Protein AF-A0A963NP23-F1 (afdb_monomer_lite)

Sequence (338 aa):
MVRHGPGAIMLHAGTGIVSQGKRAGPLRLGSLLGAQRLYPSSAVGDMFTGASLAYGLPNVGTSLDAWFEMDYIVLWSFNPSTTRIPDAHYLWEARWRGARIVVVSPDYNPSAIHADLWIPIAPGTDSSLAMSLVNVVLAEGLVDEDFVREQTDLPFLVREDDGRLLRLADLREGGRDDVFYAWDEAKGKAQPMPGTRGHFRKTLRLGALRPALSGRWEVQGADGRPIAVTTVFDRIRAEAAKFSPEATHAHTGVHPDVVRRLAREFAAARDPGITVGFSLHKYAWGILACWAQALWCALTGHEVVDTEHQWSLGGIGPLSSPKPARFGSGFYGEWMAG

Secondary structure (DSSP, 8-state):
-TTT-STT-EE-----TT-HHHHHHHHHHHHHHT-EE--HHHHHT---HHHHHHHS-S-----TTHHHH-SEEEE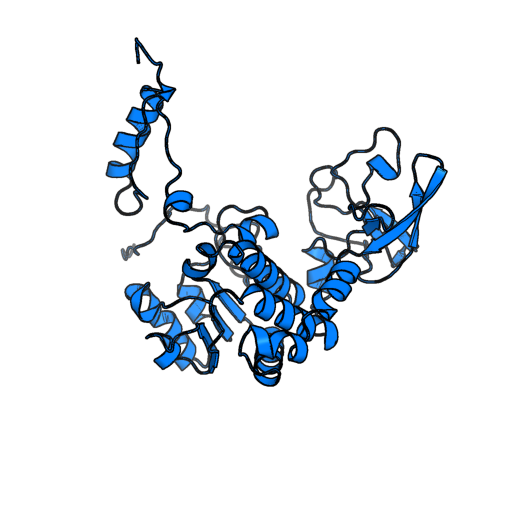ES--HHHH-TTTTHHHHHHHHHT-EEEEE-SS--TTGGG-SEEE-PPTT-HHHHHHHHHHHHHHTT---HHHHHHHSSTTBEEETTT-PBPBHHHHSTT--TT-BEEEETTTTEEEEPTTSTT-S------TT--B-SS-EEEEE-TTS-EEEEEEHHHHHHHHHGGG-HHHHHHHH---HHHHHHHHHHHHH-SSEEEEE-TTGGGSTTHHHHHHHHHHHHHHTT-----SSSS--SS--SS---SSPP-----SS------

Foldseek 3Di:
DVPPAQAVAEFEQAPCQVDPVSSCVRVVVSVVSVHHYDDRCVVVLVWLQQVCVFPVDRDAAADLLVLLVFQEEEEEQDDCVPVVVVSCVSPLNSVVVNRAYEYEDLDCHPRVVRHPYYFNWDPPLLLLLLLQLVQLCVVVVLFPVVLCLQPHQLQWKAFPVPRHTDFLVFAAPVGDRFWTWFQFPVVRGIDTQACTPPHPHNHSDQVNGDGDNFDWDWDQTNVRDTTIITGSNVVSNVVSNCRHLVNCCVPTVGHNVNSNVVSVVQLPTQWYAYDYDSVLSPHPCSSSSSNSNVVSCSRSVQADPPVPDDYDGGDDPPPPDPDDDDDDPDDDDDDDDD

Structure (mmCIF, N/CA/C/O backbone):
data_AF-A0A963NP23-F1
#
_entry.id   AF-A0A963NP23-F1
#
loop_
_atom_site.group_PDB
_atom_site.id
_atom_site.type_symbol
_atom_site.label_atom_id
_atom_site.label_alt_id
_atom_site.label_comp_id
_atom_site.label_asym_id
_atom_site.label_entity_id
_atom_site.label_seq_id
_atom_site.pdbx_PDB_ins_code
_atom_site.Cartn_x
_atom_site.Cartn_y
_atom_site.Cartn_z
_atom_site.occupancy
_atom_site.B_iso_or_equiv
_atom_site.auth_seq_id
_atom_site.auth_comp_id
_atom_site.auth_asym_id
_atom_site.auth_atom_id
_atom_site.pdbx_PDB_model_num
ATOM 1 N N . MET A 1 1 ? 35.988 27.429 6.285 1.00 71.56 1 MET A N 1
ATOM 2 C CA . MET A 1 1 ? 35.658 27.280 7.721 1.00 71.56 1 MET A CA 1
ATOM 3 C C . MET A 1 1 ? 35.808 28.570 8.517 1.00 71.56 1 MET A C 1
ATOM 5 O O . MET A 1 1 ? 34.805 29.008 9.049 1.00 71.56 1 MET A O 1
ATOM 9 N N . VAL A 1 2 ? 36.981 29.213 8.587 1.00 83.00 2 VAL A N 1
ATOM 10 C CA . VAL A 1 2 ? 37.201 30.353 9.515 1.00 83.00 2 VAL A CA 1
ATOM 11 C C . VAL A 1 2 ? 36.279 31.559 9.261 1.00 83.00 2 VAL A C 1
ATOM 13 O O . VAL A 1 2 ? 35.778 32.146 10.208 1.00 83.00 2 VAL A O 1
ATOM 16 N N . ARG A 1 3 ? 35.992 31.902 7.997 1.00 92.25 3 ARG A N 1
ATOM 17 C CA . ARG A 1 3 ? 35.151 33.068 7.653 1.00 92.25 3 ARG A CA 1
ATOM 18 C C . ARG A 1 3 ? 33.639 32.787 7.604 1.00 92.25 3 ARG A C 1
ATOM 20 O O . ARG A 1 3 ? 32.854 33.698 7.822 1.00 92.25 3 ARG A O 1
ATOM 27 N N . HIS A 1 4 ? 33.232 31.553 7.290 1.00 92.75 4 HIS A N 1
ATOM 28 C CA . HIS A 1 4 ? 31.837 31.207 6.941 1.00 92.75 4 HIS A CA 1
ATOM 29 C C . HIS A 1 4 ? 31.295 29.950 7.650 1.00 92.75 4 HIS A C 1
ATOM 31 O O . HIS A 1 4 ? 30.204 29.482 7.341 1.00 92.75 4 HIS A O 1
ATOM 37 N N . GLY A 1 5 ? 32.055 29.370 8.580 1.00 93.50 5 GLY A N 1
ATOM 38 C CA . GLY A 1 5 ? 31.700 28.126 9.263 1.00 93.50 5 GLY A CA 1
ATOM 39 C C . GLY A 1 5 ? 31.839 26.863 8.393 1.00 93.50 5 GLY A C 1
ATOM 40 O O . GLY A 1 5 ? 32.244 26.935 7.227 1.00 93.50 5 GLY A O 1
ATOM 41 N N . PRO A 1 6 ? 31.571 25.679 8.974 1.00 91.62 6 PRO A N 1
ATOM 42 C CA . PRO A 1 6 ? 31.608 24.395 8.270 1.00 91.62 6 PRO A CA 1
ATOM 43 C C . PRO A 1 6 ? 30.350 24.128 7.423 1.00 91.62 6 PRO A C 1
ATOM 45 O O . PRO A 1 6 ? 30.426 23.426 6.419 1.00 91.62 6 PRO A O 1
ATOM 48 N N . GLY A 1 7 ? 29.216 24.763 7.749 1.00 89.38 7 GLY A N 1
ATOM 49 C CA . GLY A 1 7 ? 27.963 24.639 6.991 1.00 89.38 7 GLY A CA 1
ATOM 50 C C . GLY A 1 7 ? 28.020 25.187 5.558 1.00 89.38 7 GLY A C 1
ATOM 51 O O . GLY A 1 7 ? 27.188 24.818 4.740 1.00 89.38 7 GLY A O 1
ATOM 52 N N . ALA A 1 8 ? 29.023 26.011 5.235 1.00 92.19 8 ALA A N 1
ATOM 53 C CA . ALA A 1 8 ? 29.282 26.500 3.879 1.00 92.19 8 ALA A CA 1
ATOM 54 C C . ALA A 1 8 ? 30.017 25.480 2.983 1.00 92.19 8 ALA A C 1
ATOM 56 O O . ALA A 1 8 ? 30.297 25.769 1.822 1.00 92.19 8 ALA A O 1
ATOM 57 N N . ILE A 1 9 ? 30.378 24.308 3.520 1.00 93.00 9 ILE A N 1
ATOM 58 C CA . ILE A 1 9 ? 31.051 23.236 2.784 1.00 93.00 9 ILE A CA 1
ATOM 59 C C . ILE A 1 9 ? 30.031 22.138 2.507 1.00 93.00 9 ILE A C 1
ATOM 61 O O . ILE A 1 9 ? 29.394 21.635 3.430 1.00 93.00 9 ILE A O 1
ATOM 65 N N . MET A 1 10 ? 29.925 21.728 1.246 1.00 91.19 10 MET A N 1
ATOM 66 C CA . MET A 1 10 ? 29.132 20.576 0.826 1.00 91.19 10 MET A CA 1
ATOM 67 C C . MET A 1 10 ? 30.056 19.508 0.245 1.00 91.19 10 MET A C 1
ATOM 69 O O . MET A 1 10 ? 30.910 19.807 -0.588 1.00 91.19 10 MET A O 1
ATOM 73 N N . LEU A 1 11 ? 29.864 18.258 0.664 1.00 89.00 11 LEU A N 1
ATOM 74 C CA . LEU A 1 11 ? 30.537 17.099 0.083 1.00 89.00 11 LEU A CA 1
ATOM 75 C C . LEU A 1 11 ? 29.515 16.127 -0.502 1.00 89.00 11 LEU A C 1
ATOM 77 O O . LEU A 1 11 ? 28.577 15.696 0.174 1.00 89.00 11 LEU A O 1
ATOM 81 N N . HIS A 1 12 ? 29.731 15.764 -1.764 1.00 86.44 12 HIS A N 1
ATOM 82 C CA . HIS A 1 12 ? 28.918 14.806 -2.501 1.00 86.44 12 HIS A CA 1
ATOM 83 C C . HIS A 1 12 ? 29.795 13.648 -2.986 1.00 86.44 12 HIS A C 1
ATOM 85 O O . HIS A 1 12 ? 30.793 13.863 -3.666 1.00 86.44 12 HIS A O 1
ATOM 91 N N . ALA A 1 13 ? 29.424 12.420 -2.618 1.00 83.75 13 ALA A N 1
ATOM 92 C CA . ALA A 1 13 ? 30.172 11.201 -2.941 1.00 83.75 13 ALA A CA 1
ATOM 93 C C . ALA A 1 13 ? 29.413 10.277 -3.917 1.00 83.75 13 ALA A C 1
ATOM 95 O O . ALA A 1 13 ? 29.749 9.098 -4.036 1.00 83.75 13 ALA A O 1
ATOM 96 N N . GLY A 1 14 ? 28.361 10.787 -4.572 1.00 80.69 14 GLY A N 1
ATOM 97 C CA . GLY A 1 14 ? 27.418 9.973 -5.338 1.00 80.69 14 GLY A CA 1
ATOM 98 C C . GLY A 1 14 ? 26.682 8.947 -4.468 1.00 80.69 14 GLY A C 1
ATOM 99 O O . GLY A 1 14 ? 26.656 9.043 -3.237 1.00 80.69 14 GLY A O 1
ATOM 100 N N . THR A 1 15 ? 26.087 7.938 -5.106 1.00 73.19 15 THR A N 1
ATOM 101 C CA . THR A 1 15 ? 25.449 6.807 -4.406 1.00 73.19 15 THR A CA 1
ATOM 102 C C . THR A 1 15 ? 26.486 5.910 -3.723 1.00 73.19 15 THR A C 1
ATOM 104 O O . THR A 1 15 ? 26.223 5.352 -2.658 1.00 73.19 15 THR A O 1
ATOM 107 N N . GLY A 1 16 ? 27.688 5.806 -4.306 1.00 65.62 16 GLY A N 1
ATOM 108 C CA . GLY A 1 16 ? 28.825 5.069 -3.751 1.00 65.62 16 GLY A CA 1
ATOM 109 C C . GLY A 1 16 ? 28.607 3.557 -3.624 1.00 65.62 16 GLY A C 1
ATOM 110 O O . GLY A 1 16 ? 29.352 2.901 -2.903 1.00 65.62 16 GLY A O 1
ATOM 111 N N . ILE A 1 17 ? 27.599 3.012 -4.317 1.00 65.56 17 ILE A N 1
ATOM 112 C CA . ILE A 1 17 ? 27.208 1.592 -4.256 1.00 65.56 17 ILE A CA 1
ATOM 113 C C . ILE A 1 17 ? 28.295 0.684 -4.853 1.00 65.56 17 ILE A C 1
ATOM 115 O O . ILE A 1 17 ? 28.535 -0.398 -4.339 1.00 65.56 17 ILE A O 1
ATOM 119 N N . VAL A 1 18 ? 29.017 1.157 -5.874 1.00 70.31 18 VAL A N 1
ATOM 120 C CA . VAL A 1 18 ? 30.037 0.369 -6.594 1.00 70.31 18 VAL A CA 1
ATOM 121 C C . VAL A 1 18 ? 31.331 0.183 -5.784 1.00 70.31 18 VAL A C 1
ATOM 123 O O . VAL A 1 18 ? 32.094 -0.744 -6.022 1.00 70.31 18 VAL A O 1
ATOM 126 N N . SER A 1 19 ? 31.626 1.070 -4.826 1.00 81.50 19 SER A N 1
ATOM 127 C CA . SER A 1 19 ? 32.820 0.944 -3.982 1.00 81.50 19 SER A CA 1
ATOM 128 C C . SER A 1 19 ? 32.640 1.678 -2.660 1.00 81.50 19 SER A C 1
ATOM 130 O O . SER A 1 19 ? 32.732 2.908 -2.585 1.00 81.50 19 SER A O 1
ATOM 132 N N . GLN A 1 20 ? 32.462 0.902 -1.591 1.00 78.75 20 GLN A N 1
ATOM 133 C CA . GLN A 1 20 ? 32.312 1.446 -0.241 1.00 78.75 20 GLN A CA 1
ATOM 134 C C . GLN A 1 20 ? 33.553 2.228 0.203 1.00 78.75 20 GLN A C 1
ATOM 136 O O . GLN A 1 20 ? 33.421 3.261 0.851 1.00 78.75 20 GLN A O 1
ATOM 141 N N . GLY A 1 21 ? 34.755 1.813 -0.217 1.00 82.50 21 GLY A N 1
ATOM 142 C CA . GLY A 1 21 ? 35.997 2.544 0.061 1.00 82.50 21 GLY A CA 1
ATOM 143 C C . GLY A 1 21 ? 36.021 3.940 -0.572 1.00 82.50 21 GLY A C 1
ATOM 144 O O . GLY A 1 21 ? 36.293 4.928 0.115 1.00 82.50 21 GLY A O 1
ATOM 145 N N . LYS A 1 22 ? 35.652 4.048 -1.859 1.00 81.31 22 LYS A N 1
ATOM 146 C CA . LYS A 1 22 ? 35.562 5.345 -2.558 1.00 81.31 22 LYS A CA 1
ATOM 147 C C . LYS A 1 22 ? 34.489 6.252 -1.960 1.00 81.31 22 LYS A C 1
ATOM 149 O O . LYS A 1 22 ? 34.668 7.465 -1.941 1.00 81.31 22 LYS A O 1
ATOM 154 N N . ARG A 1 23 ? 33.401 5.679 -1.439 1.00 83.69 23 ARG A N 1
ATOM 155 C CA . ARG A 1 23 ? 32.342 6.420 -0.741 1.00 83.69 23 ARG A CA 1
ATOM 156 C C . ARG A 1 23 ? 32.782 6.891 0.649 1.00 83.69 23 ARG A C 1
ATOM 158 O O . ARG A 1 23 ? 32.516 8.029 1.034 1.00 83.69 23 ARG A O 1
ATOM 165 N N . ALA A 1 24 ? 33.445 6.022 1.408 1.00 86.75 24 ALA A N 1
ATOM 166 C CA . ALA A 1 24 ? 33.783 6.262 2.806 1.00 86.75 24 ALA A CA 1
ATOM 167 C C . ALA A 1 24 ? 34.772 7.418 2.981 1.00 86.75 24 ALA A C 1
ATOM 169 O O . ALA A 1 24 ? 34.599 8.213 3.901 1.00 86.75 24 ALA A O 1
ATOM 170 N N . GLY A 1 25 ? 35.766 7.552 2.096 1.00 89.38 25 GLY A N 1
ATOM 171 C CA . GLY A 1 25 ? 36.779 8.612 2.180 1.00 89.38 25 GLY A CA 1
ATOM 172 C C . GLY A 1 25 ? 36.176 10.026 2.213 1.00 89.38 25 GLY A C 1
ATOM 173 O O . GLY A 1 25 ? 36.308 10.713 3.230 1.00 89.38 25 GLY A O 1
ATOM 174 N N . PRO A 1 26 ? 35.457 10.460 1.159 1.00 88.62 26 PRO A N 1
ATOM 175 C CA . PRO A 1 26 ? 34.828 11.779 1.112 1.00 88.62 26 PRO A CA 1
ATOM 176 C C . PRO A 1 26 ? 33.782 11.996 2.214 1.00 88.62 26 PRO A C 1
ATOM 178 O O . PRO A 1 26 ? 33.722 13.077 2.798 1.00 88.62 26 PRO A O 1
ATOM 181 N N . LEU A 1 27 ? 32.979 10.978 2.557 1.00 88.94 27 LEU A N 1
ATOM 182 C CA . LEU A 1 27 ? 31.982 11.103 3.630 1.00 88.94 27 LEU A CA 1
ATOM 183 C C . LEU A 1 27 ? 32.627 11.234 5.017 1.00 88.94 27 LEU A C 1
ATOM 185 O O . LEU A 1 27 ? 32.127 11.993 5.856 1.00 88.94 27 LEU A O 1
ATOM 189 N N . ARG A 1 28 ? 33.734 10.524 5.266 1.00 91.12 28 ARG A N 1
ATOM 190 C CA . ARG A 1 28 ? 34.515 10.640 6.502 1.00 91.12 28 ARG A CA 1
ATOM 191 C C . ARG A 1 28 ? 35.168 12.011 6.591 1.00 91.12 28 ARG A C 1
ATOM 193 O O . ARG A 1 28 ? 35.045 12.649 7.631 1.00 91.12 28 ARG A O 1
ATOM 200 N N . LEU A 1 29 ? 35.776 12.491 5.506 1.00 91.62 29 LEU A N 1
ATOM 201 C CA . LEU A 1 29 ? 36.309 13.852 5.437 1.00 91.62 29 LEU A CA 1
ATOM 202 C C . LEU A 1 29 ? 35.221 14.885 5.754 1.00 91.62 29 LEU A C 1
ATOM 204 O O . LEU A 1 29 ? 35.436 15.764 6.581 1.00 91.62 29 LEU A O 1
ATOM 208 N N . GLY A 1 30 ? 34.028 14.738 5.175 1.00 91.69 30 GLY A N 1
ATOM 209 C CA . GLY A 1 30 ? 32.920 15.647 5.462 1.00 91.69 30 GLY A CA 1
ATOM 210 C C . GLY A 1 30 ? 32.465 15.622 6.912 1.00 91.69 30 GLY A C 1
ATOM 211 O O . GLY A 1 30 ? 32.181 16.676 7.471 1.00 91.69 30 GLY A O 1
ATOM 212 N N . SER A 1 31 ? 32.487 14.452 7.548 1.00 92.25 31 SER A N 1
ATOM 213 C CA . SER A 1 31 ? 32.181 14.330 8.977 1.00 92.25 31 SER A CA 1
ATOM 214 C C . SER A 1 31 ? 33.233 15.034 9.844 1.00 92.25 31 SER A C 1
ATOM 216 O O . SER A 1 31 ? 32.872 15.717 10.795 1.00 92.25 31 SER A O 1
ATOM 218 N N . LEU A 1 32 ? 34.520 14.930 9.486 1.00 94.50 32 LEU A N 1
ATOM 219 C CA . LEU A 1 32 ? 35.619 15.604 10.193 1.00 94.50 32 LEU A CA 1
ATOM 220 C C . LEU A 1 32 ? 35.590 17.130 10.023 1.00 94.50 32 LEU A C 1
ATOM 222 O O . LEU A 1 32 ? 35.962 17.856 10.938 1.00 94.50 32 LEU A O 1
ATOM 226 N N . LEU A 1 33 ? 35.141 17.618 8.866 1.00 92.81 33 LEU A N 1
ATOM 227 C CA . LEU A 1 33 ? 35.033 19.051 8.575 1.00 92.81 33 LEU A CA 1
ATOM 228 C C . LEU A 1 33 ? 33.725 19.681 9.079 1.00 92.81 33 LEU A C 1
ATOM 230 O O . LEU A 1 33 ? 33.590 20.900 9.013 1.00 92.81 33 LEU A O 1
ATOM 234 N N . GLY A 1 34 ? 32.751 18.882 9.531 1.00 93.62 34 GLY A N 1
ATOM 235 C CA . GLY A 1 34 ? 31.390 19.351 9.823 1.00 93.62 34 GLY A CA 1
ATOM 236 C C . GLY A 1 34 ? 30.615 19.802 8.575 1.00 93.62 34 GLY A C 1
ATOM 237 O O . GLY A 1 34 ? 29.712 20.632 8.672 1.00 93.62 34 GLY A O 1
ATOM 238 N N . ALA A 1 35 ? 30.998 19.299 7.400 1.00 93.62 35 ALA A N 1
ATOM 239 C CA . ALA A 1 35 ? 30.406 19.669 6.121 1.00 93.62 35 ALA A CA 1
ATOM 240 C C . ALA A 1 35 ? 28.984 19.110 5.962 1.00 93.62 35 ALA A C 1
ATOM 242 O O . ALA A 1 35 ? 28.645 18.035 6.469 1.00 93.62 35 ALA A O 1
ATOM 243 N N . GLN A 1 36 ? 28.174 19.808 5.171 1.00 92.19 36 GLN A N 1
ATOM 244 C CA . GLN A 1 36 ? 26.880 19.319 4.712 1.00 92.19 36 GLN A CA 1
ATOM 245 C C . GLN A 1 36 ? 27.075 18.121 3.774 1.00 92.19 36 GLN A C 1
ATOM 247 O O . GLN A 1 36 ? 27.937 18.127 2.889 1.00 92.19 36 GLN A O 1
ATOM 252 N N . ARG A 1 37 ? 26.260 17.080 3.963 1.00 88.00 37 ARG A N 1
ATOM 253 C CA . ARG A 1 37 ? 26.290 15.853 3.158 1.00 88.00 37 ARG A CA 1
ATOM 254 C C . ARG A 1 37 ? 24.912 15.615 2.566 1.00 88.00 37 ARG A C 1
ATOM 256 O O . ARG A 1 37 ? 23.944 15.456 3.304 1.00 88.00 37 ARG A O 1
ATOM 263 N N . LEU A 1 38 ? 24.838 15.573 1.241 1.00 83.44 38 LEU A N 1
ATOM 264 C CA . LEU A 1 38 ? 23.596 15.274 0.537 1.00 83.44 38 LEU A CA 1
ATOM 265 C C . LEU A 1 38 ? 23.265 13.788 0.666 1.00 83.44 38 LEU A C 1
ATOM 267 O O . LEU A 1 38 ? 24.135 12.941 0.451 1.00 83.44 38 LEU A O 1
ATOM 271 N N . TYR A 1 39 ? 22.006 13.474 0.956 1.00 82.94 39 TYR A N 1
ATOM 272 C CA . TYR A 1 39 ? 21.521 12.108 0.834 1.00 82.94 39 TYR A CA 1
ATOM 273 C C . TYR A 1 39 ? 21.333 11.776 -0.658 1.00 82.94 39 TYR A C 1
ATOM 275 O O . TYR A 1 39 ? 20.551 12.440 -1.335 1.00 82.94 39 TYR A O 1
ATOM 283 N N . PRO A 1 40 ? 22.078 10.810 -1.224 1.00 82.81 40 PRO A N 1
ATOM 284 C CA . PRO A 1 40 ? 22.145 10.656 -2.674 1.00 82.81 40 PRO A CA 1
ATOM 285 C C . PRO A 1 40 ? 20.850 10.109 -3.283 1.00 82.81 40 PRO A C 1
ATOM 287 O O . PRO A 1 40 ? 20.501 10.528 -4.382 1.00 82.81 40 PRO A O 1
ATOM 290 N N . SER A 1 41 ? 20.109 9.234 -2.590 1.00 80.00 41 SER A N 1
ATOM 291 C CA . SER A 1 41 ? 18.904 8.623 -3.171 1.00 80.00 41 SER A CA 1
ATOM 292 C C . SER A 1 41 ? 17.755 9.623 -3.343 1.00 80.00 41 SER A C 1
ATOM 294 O O . SER A 1 41 ? 17.002 9.512 -4.305 1.00 80.00 41 SER A O 1
ATOM 296 N N . SER A 1 42 ? 17.649 10.656 -2.490 1.00 80.81 42 SER A N 1
ATOM 297 C CA . SER A 1 42 ? 16.683 11.749 -2.713 1.00 80.81 42 SER A CA 1
ATOM 298 C C . SER A 1 42 ? 17.070 12.608 -3.905 1.00 80.81 42 SER A C 1
ATOM 300 O O . SER A 1 42 ? 16.190 13.100 -4.597 1.00 80.81 42 SER A O 1
ATOM 302 N N . ALA A 1 43 ? 18.369 12.782 -4.159 1.00 83.00 43 ALA A N 1
ATOM 303 C CA . ALA A 1 43 ? 18.844 13.597 -5.271 1.00 83.00 43 ALA A CA 1
ATOM 304 C C . ALA A 1 43 ? 18.556 12.957 -6.639 1.00 83.00 43 ALA A C 1
ATOM 306 O O . ALA A 1 43 ? 18.302 13.677 -7.598 1.00 83.00 43 ALA A O 1
ATOM 307 N N . VAL A 1 44 ? 18.583 11.621 -6.728 1.00 84.75 44 VAL A N 1
ATOM 308 C CA . VAL A 1 44 ? 18.296 10.882 -7.975 1.00 84.75 44 VAL A CA 1
ATOM 309 C C . VAL A 1 44 ? 16.834 10.432 -8.102 1.00 84.75 44 VAL A C 1
ATOM 311 O O . VAL A 1 44 ? 16.419 9.987 -9.169 1.00 84.75 44 VAL A O 1
ATOM 314 N N . GLY A 1 45 ? 16.040 10.560 -7.034 1.00 82.00 45 GLY A N 1
ATOM 315 C CA . GLY A 1 45 ? 14.648 10.105 -7.010 1.00 82.00 45 GLY A CA 1
ATOM 316 C C . GLY A 1 45 ? 14.510 8.584 -6.912 1.00 82.00 45 GLY A C 1
ATOM 317 O O . GLY A 1 45 ? 13.598 8.017 -7.510 1.00 82.00 45 GLY A O 1
ATOM 318 N N . ASP A 1 46 ? 15.417 7.934 -6.181 1.00 81.88 46 ASP A N 1
ATOM 319 C CA . ASP A 1 46 ? 15.396 6.493 -5.888 1.00 81.88 46 ASP A CA 1
ATOM 320 C C . ASP A 1 46 ? 15.002 6.277 -4.418 1.00 81.88 46 ASP A C 1
ATOM 322 O O . ASP A 1 46 ? 15.703 5.641 -3.631 1.00 81.88 46 ASP A O 1
ATOM 326 N N . MET A 1 47 ? 13.900 6.918 -4.025 1.00 76.56 47 MET A N 1
ATOM 327 C CA . MET A 1 47 ? 13.344 6.862 -2.677 1.00 76.56 47 MET A CA 1
ATOM 328 C C . MET A 1 47 ? 12.049 6.065 -2.674 1.00 76.56 47 MET A C 1
ATOM 330 O O . MET A 1 47 ? 11.150 6.367 -3.448 1.00 76.56 47 MET A O 1
ATOM 334 N N . PHE A 1 48 ? 11.897 5.137 -1.734 1.00 70.75 48 PHE A N 1
ATOM 335 C CA . PHE A 1 48 ? 10.707 4.289 -1.602 1.00 70.75 48 PHE A CA 1
ATOM 336 C C . PHE A 1 48 ? 9.573 4.970 -0.827 1.00 70.75 48 PHE A C 1
ATOM 338 O O . PHE A 1 48 ? 8.918 4.349 0.001 1.00 70.75 48 PHE A O 1
ATOM 345 N N . THR A 1 49 ? 9.351 6.267 -1.050 1.00 71.25 49 THR A N 1
ATOM 346 C CA . THR A 1 49 ? 8.602 7.122 -0.114 1.00 71.25 49 THR A CA 1
ATOM 347 C C . THR A 1 49 ? 7.212 6.596 0.247 1.00 71.25 49 THR A C 1
ATOM 349 O O . THR A 1 49 ? 6.854 6.652 1.417 1.00 71.25 49 THR A O 1
ATOM 352 N N . GLY A 1 50 ? 6.446 6.052 -0.704 1.00 77.06 50 GLY A N 1
ATOM 353 C CA . GLY A 1 50 ? 5.098 5.539 -0.420 1.00 77.06 50 GLY A CA 1
ATOM 354 C C . GLY A 1 50 ? 5.098 4.249 0.398 1.00 77.06 50 GLY A C 1
ATOM 355 O O . GLY A 1 50 ? 4.381 4.161 1.387 1.00 77.06 50 GLY A O 1
ATOM 356 N N . ALA A 1 51 ? 5.969 3.293 0.060 1.00 75.00 51 ALA A N 1
ATOM 357 C CA . ALA A 1 51 ? 6.157 2.082 0.861 1.00 75.00 51 ALA A CA 1
ATOM 358 C C . ALA A 1 51 ? 6.723 2.423 2.252 1.00 75.00 51 ALA A C 1
ATOM 360 O O . ALA A 1 51 ? 6.276 1.892 3.261 1.00 75.00 51 ALA A O 1
ATOM 361 N N . SER A 1 52 ? 7.651 3.378 2.343 1.00 79.06 52 SER A N 1
ATOM 362 C CA . SER A 1 52 ? 8.174 3.836 3.632 1.00 79.06 52 SER A CA 1
ATOM 363 C C . SER A 1 52 ? 7.126 4.509 4.509 1.00 79.06 52 SER A C 1
ATOM 365 O O . SER A 1 52 ? 7.202 4.378 5.729 1.00 79.06 52 SER A O 1
ATOM 367 N N . LEU A 1 53 ? 6.156 5.210 3.918 1.00 83.25 53 LEU A N 1
ATOM 368 C CA . LEU A 1 53 ? 5.008 5.733 4.657 1.00 83.25 53 LEU A CA 1
ATOM 369 C C . LEU A 1 53 ? 4.074 4.613 5.121 1.00 83.25 53 LEU A C 1
ATOM 371 O O . LEU A 1 53 ? 3.625 4.665 6.261 1.00 83.25 53 LEU A O 1
ATOM 375 N N . ALA A 1 54 ? 3.818 3.616 4.270 1.00 84.00 54 ALA A N 1
ATOM 376 C CA . ALA A 1 54 ? 2.940 2.494 4.591 1.00 84.00 54 ALA A CA 1
ATOM 377 C C . ALA A 1 54 ? 3.508 1.616 5.720 1.00 84.00 54 ALA A C 1
ATOM 379 O O . ALA A 1 54 ? 2.833 1.363 6.711 1.00 84.00 54 ALA A O 1
ATOM 380 N N . TYR A 1 55 ? 4.771 1.200 5.602 1.00 80.81 55 TYR A N 1
ATOM 381 C CA . TYR A 1 55 ? 5.379 0.208 6.500 1.00 80.81 55 TYR A CA 1
ATOM 382 C C . TYR A 1 55 ? 6.210 0.816 7.632 1.00 80.81 55 TYR A C 1
ATOM 384 O O . TYR A 1 55 ? 6.666 0.105 8.524 1.00 80.81 55 TYR A O 1
ATOM 392 N N . GLY A 1 56 ? 6.500 2.119 7.582 1.00 80.56 56 GLY A N 1
ATOM 393 C CA . GLY A 1 56 ? 7.442 2.753 8.509 1.00 80.56 56 GLY A CA 1
ATOM 394 C C . GLY A 1 56 ? 8.895 2.284 8.337 1.00 80.56 56 GLY A C 1
ATOM 395 O O . GLY A 1 56 ? 9.727 2.535 9.212 1.00 80.56 56 GLY A O 1
ATOM 396 N N . LEU A 1 57 ? 9.219 1.617 7.220 1.00 76.94 57 LEU A N 1
ATOM 397 C CA . LEU A 1 57 ? 10.551 1.099 6.905 1.00 76.94 57 LEU A CA 1
ATOM 398 C C . LEU A 1 57 ? 11.200 1.893 5.761 1.00 76.94 57 LEU A C 1
ATOM 400 O O . LEU A 1 57 ? 10.591 2.084 4.709 1.00 76.94 57 LEU A O 1
ATOM 404 N N . PRO A 1 58 ? 12.460 2.343 5.905 1.00 64.25 58 PRO A N 1
ATOM 405 C CA . PRO A 1 58 ? 13.106 3.166 4.883 1.00 64.25 58 PRO A CA 1
ATOM 406 C C . PRO A 1 58 ? 13.446 2.397 3.597 1.00 64.25 58 PRO A C 1
ATOM 408 O O . PRO A 1 58 ? 13.629 3.023 2.560 1.00 64.25 58 PRO A O 1
ATOM 411 N N . ASN A 1 59 ? 13.557 1.065 3.658 1.00 68.62 59 ASN A N 1
ATOM 412 C CA . ASN A 1 59 ? 13.820 0.206 2.505 1.00 68.62 59 ASN A CA 1
ATOM 413 C C . ASN A 1 59 ? 12.979 -1.067 2.607 1.00 68.62 59 ASN A C 1
ATOM 415 O O . ASN A 1 59 ? 13.003 -1.733 3.642 1.00 68.62 59 ASN A O 1
ATOM 419 N N . VAL A 1 60 ? 12.290 -1.392 1.516 1.00 68.12 60 VAL A N 1
ATOM 420 C CA . VAL A 1 60 ? 11.474 -2.596 1.323 1.00 68.12 60 VAL A CA 1
ATOM 421 C C . VAL A 1 60 ? 11.734 -3.070 -0.114 1.00 68.12 60 VAL A C 1
ATOM 423 O O . VAL A 1 60 ? 11.897 -2.243 -1.008 1.00 68.12 60 VAL A O 1
ATOM 426 N N . GLY A 1 61 ? 11.806 -4.371 -0.355 1.00 68.06 61 GLY A N 1
ATOM 427 C CA . GLY A 1 61 ? 11.925 -4.985 -1.696 1.00 68.06 61 GLY A CA 1
ATOM 428 C C . GLY A 1 61 ? 12.148 -6.482 -1.522 1.00 68.06 61 GLY A C 1
ATOM 429 O O . GLY A 1 61 ? 11.690 -6.909 -0.503 1.00 68.06 61 GLY A O 1
ATOM 430 N N . THR A 1 62 ? 12.821 -7.267 -2.375 1.00 69.12 62 THR A N 1
ATOM 431 C CA . THR A 1 62 ? 13.287 -8.666 -2.108 1.00 69.12 62 THR A CA 1
ATOM 432 C C . THR A 1 62 ? 14.555 -8.964 -2.898 1.00 69.12 62 THR A C 1
ATOM 434 O O . THR A 1 62 ? 14.940 -8.138 -3.735 1.00 69.12 62 THR A O 1
ATOM 437 N N . SER A 1 63 ? 15.255 -10.064 -2.615 1.00 79.75 63 SER A N 1
ATOM 438 C CA . SER A 1 63 ? 16.251 -10.564 -3.562 1.00 79.75 63 SER A CA 1
ATOM 439 C C . SER A 1 63 ? 15.530 -10.987 -4.848 1.00 79.75 63 SER A C 1
ATOM 441 O O . SER A 1 63 ? 14.390 -11.439 -4.827 1.00 79.75 63 SER A O 1
ATOM 443 N N . LEU A 1 64 ? 16.142 -10.731 -6.006 1.00 81.75 64 LEU A N 1
ATOM 444 C CA . LEU A 1 64 ? 15.432 -10.829 -7.291 1.00 81.75 64 LEU A CA 1
ATOM 445 C C . LEU A 1 64 ? 15.180 -12.276 -7.745 1.00 81.75 64 LEU A C 1
ATOM 447 O O . LEU A 1 64 ? 14.382 -12.497 -8.651 1.00 81.75 64 LEU A O 1
ATOM 451 N N . ASP A 1 65 ? 15.800 -13.249 -7.081 1.00 82.69 65 ASP A N 1
ATOM 452 C CA . ASP A 1 65 ? 15.469 -14.671 -7.186 1.00 82.69 65 ASP A CA 1
ATOM 453 C C . ASP A 1 65 ? 14.058 -14.986 -6.671 1.00 82.69 65 ASP A C 1
ATOM 455 O O . ASP A 1 65 ? 13.444 -15.924 -7.168 1.00 82.69 65 ASP A O 1
ATOM 459 N N . ALA A 1 66 ? 13.471 -14.162 -5.795 1.00 83.81 66 ALA A N 1
ATOM 460 C CA . ALA A 1 66 ? 12.068 -14.306 -5.401 1.00 83.81 66 ALA A CA 1
ATOM 461 C C . ALA A 1 66 ? 11.102 -14.207 -6.598 1.00 83.81 66 ALA A C 1
ATOM 463 O O . ALA A 1 66 ? 10.045 -14.835 -6.593 1.00 83.81 66 ALA A O 1
ATOM 464 N N . TRP A 1 67 ? 11.472 -13.496 -7.677 1.00 85.19 67 TRP A N 1
ATOM 465 C CA . TRP A 1 67 ? 10.688 -13.517 -8.919 1.00 85.19 67 TRP A CA 1
ATOM 466 C C . TRP A 1 67 ? 10.538 -14.930 -9.480 1.00 85.19 67 TRP A C 1
ATOM 468 O O . TRP A 1 67 ? 9.507 -15.235 -10.071 1.00 85.19 67 TRP A O 1
ATOM 478 N N . PHE A 1 68 ? 11.538 -15.794 -9.288 1.00 88.69 68 PHE A N 1
ATOM 479 C CA . PHE A 1 68 ? 11.472 -17.182 -9.724 1.00 88.69 68 PHE A CA 1
ATOM 480 C C . PHE A 1 68 ? 10.440 -17.999 -8.946 1.00 88.69 68 PHE A C 1
ATOM 482 O O . PHE A 1 68 ? 9.948 -18.980 -9.501 1.00 88.69 68 PHE A O 1
ATOM 489 N N . GLU A 1 69 ? 10.082 -17.617 -7.716 1.00 86.25 69 GLU A N 1
ATOM 490 C CA . GLU A 1 69 ? 9.139 -18.338 -6.842 1.00 86.25 69 GLU A CA 1
ATOM 491 C C . GLU A 1 69 ? 7.680 -17.874 -7.013 1.00 86.25 69 GLU A C 1
ATOM 493 O O . GLU A 1 69 ? 6.764 -18.709 -7.002 1.00 86.25 69 GLU A O 1
ATOM 498 N N . MET A 1 70 ? 7.485 -16.589 -7.324 1.00 87.81 70 MET A N 1
ATOM 499 C CA . MET A 1 70 ? 6.174 -15.961 -7.540 1.00 87.81 70 MET A CA 1
ATOM 500 C C . MET A 1 70 ? 5.369 -16.610 -8.672 1.00 87.81 70 MET A C 1
ATOM 502 O O . MET A 1 70 ? 5.929 -17.079 -9.665 1.00 87.81 70 MET A O 1
ATOM 506 N N . ASP A 1 71 ? 4.041 -16.618 -8.569 1.00 93.25 71 ASP A N 1
ATOM 507 C CA . ASP A 1 71 ? 3.143 -17.116 -9.625 1.00 93.25 71 ASP A CA 1
ATOM 508 C C . ASP A 1 71 ? 2.417 -16.000 -10.396 1.00 93.25 71 ASP A C 1
ATOM 510 O O . ASP A 1 71 ? 1.913 -16.240 -11.498 1.00 93.25 71 ASP A O 1
ATOM 514 N N . TYR A 1 72 ? 2.433 -14.767 -9.883 1.00 94.94 72 TYR A N 1
ATOM 515 C CA . TYR A 1 72 ? 1.846 -13.607 -10.549 1.00 94.94 72 TYR A CA 1
ATOM 516 C C . TYR A 1 72 ? 2.661 -12.330 -10.292 1.00 94.94 72 TYR A C 1
ATOM 518 O O . TYR A 1 72 ? 2.659 -11.765 -9.203 1.00 94.94 72 TYR A O 1
ATOM 526 N N . ILE A 1 73 ? 3.358 -11.841 -11.314 1.00 94.75 73 ILE A N 1
ATOM 527 C CA . ILE A 1 73 ? 4.352 -10.772 -11.193 1.00 94.75 73 ILE A CA 1
ATOM 528 C C . ILE A 1 73 ? 3.860 -9.523 -11.919 1.00 94.75 73 ILE A C 1
ATOM 530 O O . ILE A 1 73 ? 3.693 -9.521 -13.140 1.00 94.75 73 ILE A O 1
ATOM 534 N N . VAL A 1 74 ? 3.681 -8.430 -11.180 1.00 95.75 74 VAL A N 1
ATOM 535 C CA . VAL A 1 74 ? 3.330 -7.115 -11.726 1.00 95.75 74 VAL A CA 1
ATOM 536 C C . VAL A 1 74 ? 4.572 -6.229 -11.754 1.00 95.75 74 VAL A C 1
ATOM 538 O O . VAL A 1 74 ? 5.044 -5.747 -10.726 1.00 95.75 74 VAL A O 1
ATOM 541 N N . LEU A 1 75 ? 5.097 -5.976 -12.948 1.00 94.88 75 LEU A N 1
ATOM 542 C CA . LEU A 1 75 ? 6.160 -5.008 -13.193 1.00 94.88 75 LEU A CA 1
ATOM 543 C C . LEU A 1 75 ? 5.517 -3.641 -13.442 1.00 94.88 75 LEU A C 1
ATOM 545 O O . LEU A 1 75 ? 4.953 -3.396 -14.510 1.00 94.88 75 LEU A O 1
ATOM 549 N N . TRP A 1 76 ? 5.590 -2.742 -12.463 1.00 93.81 76 TRP A N 1
ATOM 550 C CA . TRP A 1 76 ? 4.926 -1.440 -12.526 1.00 93.81 76 TRP A CA 1
ATOM 551 C C . TRP A 1 76 ? 5.947 -0.310 -12.636 1.00 93.81 76 TRP A C 1
ATOM 553 O O . TRP A 1 76 ? 6.762 -0.091 -11.740 1.00 93.81 76 TRP A O 1
ATOM 563 N N . SER A 1 77 ? 5.911 0.432 -13.749 1.00 90.81 77 SER A N 1
ATOM 564 C CA . SER A 1 77 ? 6.892 1.485 -14.053 1.00 90.81 77 SER A CA 1
ATOM 565 C C . SER A 1 77 ? 8.339 0.959 -14.078 1.00 90.81 77 SER A C 1
ATOM 567 O O . SER A 1 77 ? 9.289 1.663 -13.726 1.00 90.81 77 SER A O 1
ATOM 569 N N . PHE A 1 78 ? 8.511 -0.309 -14.465 1.00 90.19 78 PHE A N 1
ATOM 570 C CA . PHE A 1 78 ? 9.770 -1.038 -14.374 1.00 90.19 78 PHE A CA 1
ATOM 571 C C . PHE A 1 78 ? 10.105 -1.774 -15.676 1.00 90.19 78 PHE A C 1
ATOM 573 O O . PHE A 1 78 ? 9.230 -2.338 -16.327 1.00 90.19 78 PHE A O 1
ATOM 580 N N . ASN A 1 79 ? 11.387 -1.760 -16.053 1.00 94.38 79 ASN A N 1
ATOM 581 C CA . ASN A 1 79 ? 11.898 -2.357 -17.292 1.00 94.38 79 ASN A CA 1
ATOM 582 C C . ASN A 1 79 ? 13.169 -3.180 -16.998 1.00 94.38 79 ASN A C 1
ATOM 584 O O . ASN A 1 79 ? 14.290 -2.711 -17.253 1.00 94.38 79 ASN A O 1
ATOM 588 N N . PRO A 1 80 ? 13.034 -4.371 -16.388 1.00 91.38 80 PRO A N 1
ATOM 589 C CA . PRO A 1 80 ? 14.169 -5.205 -15.994 1.00 91.38 80 PRO A CA 1
ATOM 590 C C . PRO A 1 80 ? 15.015 -5.680 -17.182 1.00 91.38 80 PRO A C 1
ATOM 592 O O . PRO A 1 80 ? 16.228 -5.794 -17.037 1.00 91.38 80 PRO A O 1
ATOM 595 N N . SER A 1 81 ? 14.439 -5.831 -18.379 1.00 94.81 81 SER A N 1
ATOM 596 C CA . SER A 1 81 ? 15.185 -6.207 -19.595 1.00 94.81 81 SER A CA 1
ATOM 597 C C . SER A 1 81 ? 16.314 -5.227 -19.931 1.00 94.81 81 SER A C 1
ATOM 599 O O . SER A 1 81 ? 17.305 -5.609 -20.543 1.00 94.81 81 SER A O 1
ATOM 601 N N . THR A 1 82 ? 16.173 -3.957 -19.544 1.00 95.50 82 THR A N 1
ATOM 6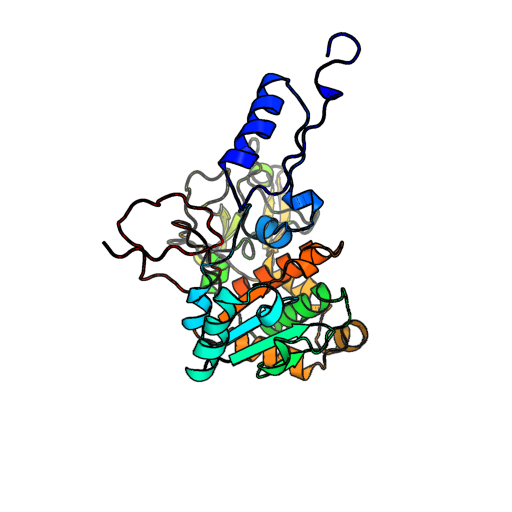02 C CA . THR A 1 82 ? 17.197 -2.921 -19.760 1.00 95.50 82 THR A CA 1
ATOM 603 C C . THR A 1 82 ? 17.900 -2.522 -18.466 1.00 95.50 82 THR A C 1
ATOM 605 O O . THR A 1 82 ? 19.092 -2.232 -18.473 1.00 95.50 82 THR A O 1
ATOM 608 N N . THR A 1 83 ? 17.176 -2.483 -17.347 1.00 91.19 83 THR A N 1
ATOM 609 C CA . THR A 1 83 ? 17.678 -1.908 -16.084 1.00 91.19 83 THR A CA 1
ATOM 610 C C . THR A 1 83 ? 18.154 -2.949 -15.071 1.00 91.19 83 THR A C 1
ATOM 612 O O . THR A 1 83 ? 18.803 -2.588 -14.090 1.00 91.19 83 THR A O 1
ATOM 615 N N . ARG A 1 84 ? 17.876 -4.235 -15.318 1.00 91.69 84 ARG A N 1
ATOM 616 C CA . ARG A 1 84 ? 18.283 -5.397 -14.513 1.00 91.69 84 ARG A CA 1
ATOM 617 C C . ARG A 1 84 ? 18.702 -6.563 -15.404 1.00 91.69 84 ARG A C 1
ATOM 619 O O . ARG A 1 84 ? 18.320 -7.700 -15.168 1.00 91.69 84 ARG A O 1
ATOM 626 N N . ILE A 1 85 ? 19.515 -6.278 -16.421 1.00 94.56 85 ILE A N 1
ATOM 627 C CA . ILE A 1 85 ? 20.053 -7.283 -17.351 1.00 94.56 85 ILE A CA 1
ATOM 628 C C . ILE A 1 85 ? 20.546 -8.562 -16.640 1.00 94.56 85 ILE A C 1
ATOM 630 O O . ILE A 1 85 ? 20.162 -9.638 -17.093 1.00 94.56 85 ILE A O 1
ATOM 634 N N . PRO A 1 86 ? 21.341 -8.495 -15.546 1.00 94.50 86 PRO A N 1
ATOM 635 C CA . PRO A 1 86 ? 21.842 -9.713 -14.908 1.00 94.50 86 PRO A CA 1
ATOM 636 C C . PRO A 1 86 ? 20.777 -10.508 -14.146 1.00 94.50 86 PRO A C 1
ATOM 638 O O . PRO A 1 86 ? 20.993 -11.690 -13.932 1.00 94.50 86 PRO A O 1
ATOM 641 N N . ASP A 1 87 ? 19.656 -9.896 -13.759 1.00 90.06 87 ASP A N 1
ATOM 642 C CA . ASP A 1 87 ? 18.627 -10.522 -12.914 1.00 90.06 87 ASP A CA 1
ATOM 643 C C . ASP A 1 87 ? 17.345 -10.857 -13.697 1.00 90.06 87 ASP A C 1
ATOM 645 O O . ASP A 1 87 ? 16.485 -11.594 -13.223 1.00 90.06 87 ASP A O 1
ATOM 649 N N . ALA A 1 88 ? 17.187 -10.316 -14.910 1.00 92.62 88 ALA A N 1
ATOM 650 C CA . ALA A 1 88 ? 15.971 -10.463 -15.708 1.00 92.62 88 ALA A CA 1
ATOM 651 C C . ALA A 1 88 ? 15.649 -11.926 -16.057 1.00 92.62 88 ALA A C 1
ATOM 653 O O . ALA A 1 88 ? 14.492 -12.238 -16.324 1.00 92.62 88 ALA A O 1
ATOM 654 N N . HIS A 1 89 ? 16.645 -12.820 -16.039 1.00 95.69 89 HIS A N 1
ATOM 655 C CA . HIS A 1 89 ? 16.434 -14.240 -16.312 1.00 95.69 89 HIS A CA 1
ATOM 656 C C . HIS A 1 89 ? 15.435 -14.881 -15.337 1.00 95.69 89 HIS A C 1
ATOM 658 O O . HIS A 1 89 ? 14.596 -15.649 -15.799 1.00 95.69 89 HIS A O 1
ATOM 664 N N . TYR A 1 90 ? 15.417 -14.486 -14.055 1.00 93.62 90 TYR A N 1
ATOM 665 C CA . TYR A 1 90 ? 14.474 -15.030 -13.071 1.00 93.62 90 TYR A CA 1
ATOM 666 C C . TYR A 1 90 ? 13.012 -14.804 -13.465 1.00 93.62 90 TYR A C 1
ATOM 668 O O . TYR A 1 90 ? 12.186 -15.691 -13.278 1.00 93.62 90 TYR A O 1
ATOM 676 N N . LEU A 1 91 ? 12.685 -13.654 -14.070 1.00 92.38 91 LEU A N 1
ATOM 677 C CA . LEU A 1 91 ? 11.332 -13.370 -14.565 1.00 92.38 91 LEU A CA 1
ATOM 678 C C . LEU A 1 91 ? 10.950 -14.332 -15.689 1.00 92.38 91 LEU A C 1
ATOM 680 O O . LEU A 1 91 ? 9.869 -14.915 -15.694 1.00 92.38 91 LEU A O 1
ATOM 684 N N . TRP A 1 92 ? 11.845 -14.515 -16.654 1.00 94.75 92 TRP A N 1
ATOM 685 C CA . TRP A 1 92 ? 11.566 -15.339 -17.829 1.00 94.75 92 TRP A CA 1
ATOM 686 C C . TRP A 1 92 ? 11.523 -16.827 -17.477 1.00 94.75 92 TRP A C 1
ATOM 688 O O . TRP A 1 92 ? 10.676 -17.558 -17.989 1.00 94.75 92 TRP A O 1
ATOM 698 N N . GLU A 1 93 ? 12.366 -17.251 -16.541 1.00 97.06 93 GLU A N 1
ATOM 699 C CA . GLU A 1 93 ? 12.341 -18.581 -15.938 1.00 97.06 93 GLU A CA 1
ATOM 700 C C . GLU A 1 93 ? 11.056 -18.818 -15.137 1.00 97.06 93 GLU A C 1
ATOM 702 O O . GLU A 1 93 ? 10.425 -19.863 -15.310 1.00 97.06 93 GLU A O 1
ATOM 707 N N . ALA A 1 94 ? 10.600 -17.839 -14.345 1.00 94.44 94 ALA A N 1
ATOM 708 C CA . ALA A 1 94 ? 9.308 -17.901 -13.660 1.00 94.44 94 ALA A CA 1
ATOM 709 C C . ALA A 1 94 ? 8.163 -18.075 -14.661 1.00 94.44 94 ALA A C 1
ATOM 711 O O . ALA A 1 94 ? 7.296 -18.933 -14.488 1.00 94.44 94 ALA A O 1
ATOM 712 N N . ARG A 1 95 ? 8.192 -17.317 -15.763 1.00 96.25 95 ARG A N 1
ATOM 713 C CA . ARG A 1 95 ? 7.194 -17.434 -16.827 1.00 96.25 95 ARG A CA 1
ATOM 714 C C . ARG A 1 95 ? 7.191 -18.819 -17.468 1.00 96.25 95 ARG A C 1
ATOM 716 O O . ARG A 1 95 ? 6.122 -19.385 -17.686 1.00 96.25 95 ARG A O 1
ATOM 723 N N . TRP A 1 96 ? 8.359 -19.408 -17.731 1.00 95.94 96 TRP A N 1
ATOM 724 C CA . TRP A 1 96 ? 8.445 -20.793 -18.215 1.00 95.94 96 TRP A CA 1
ATOM 725 C C . TRP A 1 96 ? 7.949 -21.822 -17.194 1.00 95.94 96 TRP A C 1
ATOM 727 O O . TRP A 1 96 ? 7.395 -22.844 -17.596 1.00 95.94 96 TRP A O 1
ATOM 737 N N . ARG A 1 97 ? 8.083 -21.546 -15.891 1.00 96.06 97 ARG A N 1
ATOM 738 C CA . ARG A 1 97 ? 7.487 -22.347 -14.807 1.00 96.06 97 ARG A CA 1
ATOM 739 C C . ARG A 1 97 ? 5.959 -22.196 -14.722 1.00 96.06 97 ARG A C 1
ATOM 741 O O . ARG A 1 97 ? 5.311 -22.994 -14.049 1.00 96.06 97 ARG A O 1
ATOM 748 N N . GLY A 1 98 ? 5.383 -21.219 -15.422 1.00 96.50 98 GLY A N 1
ATOM 749 C CA . GLY A 1 98 ? 3.945 -20.955 -15.473 1.00 96.50 98 GLY A CA 1
ATOM 750 C C . GLY A 1 98 ? 3.499 -19.721 -14.689 1.00 96.50 98 GLY A C 1
ATOM 751 O O . GLY A 1 98 ? 2.296 -19.493 -14.590 1.00 96.50 98 GLY A O 1
ATOM 752 N N . ALA A 1 99 ? 4.431 -18.929 -14.148 1.00 96.50 99 ALA A N 1
ATOM 753 C CA . ALA A 1 99 ? 4.098 -17.637 -13.565 1.00 96.50 99 ALA A CA 1
ATOM 754 C C . ALA A 1 99 ? 3.581 -16.681 -14.643 1.00 96.50 99 ALA A C 1
ATOM 756 O O . ALA A 1 99 ? 4.002 -16.728 -15.803 1.00 96.50 99 ALA A O 1
ATOM 757 N N . ARG A 1 100 ? 2.689 -15.781 -14.247 1.00 97.81 100 ARG A N 1
ATOM 758 C CA . ARG A 1 100 ? 2.136 -14.773 -15.143 1.00 97.81 100 ARG A CA 1
ATOM 759 C C . ARG A 1 100 ? 2.817 -13.431 -14.945 1.00 97.81 100 ARG A C 1
ATOM 761 O O . ARG A 1 100 ? 2.951 -12.975 -13.817 1.00 97.81 100 ARG A O 1
ATOM 768 N N . ILE A 1 101 ? 3.194 -12.770 -16.036 1.00 97.56 101 ILE A N 1
ATOM 769 C CA . ILE A 1 101 ? 3.850 -11.460 -16.001 1.00 97.56 101 ILE A CA 1
ATOM 770 C C . ILE A 1 101 ? 2.921 -10.389 -16.563 1.00 97.56 101 ILE A C 1
ATOM 772 O O . ILE A 1 101 ? 2.476 -10.461 -17.711 1.00 97.56 101 ILE A O 1
ATOM 776 N N . VAL A 1 102 ? 2.677 -9.354 -15.765 1.00 98.38 102 VAL A N 1
ATOM 777 C CA . VAL A 1 102 ? 1.959 -8.140 -16.157 1.00 98.38 102 VAL A CA 1
ATOM 778 C C . VAL A 1 102 ? 2.928 -6.967 -16.155 1.00 98.38 102 VAL A C 1
ATOM 780 O O . VAL A 1 102 ? 3.628 -6.744 -15.174 1.00 98.38 102 VAL A O 1
ATOM 783 N N . VAL A 1 103 ? 2.953 -6.187 -17.233 1.00 98.31 103 VAL A N 1
ATOM 784 C CA . VAL A 1 103 ? 3.732 -4.945 -17.314 1.00 98.31 103 VAL A CA 1
ATOM 785 C C . VAL A 1 103 ? 2.786 -3.756 -17.376 1.00 98.31 103 VAL A C 1
ATOM 787 O O . VAL A 1 103 ? 2.019 -3.616 -18.327 1.00 98.31 103 VAL A O 1
ATOM 790 N N . VAL A 1 104 ? 2.876 -2.871 -16.386 1.00 98.06 104 VAL A N 1
ATOM 791 C CA . VAL A 1 104 ? 2.181 -1.580 -16.359 1.00 98.06 104 VAL A CA 1
ATOM 792 C C . VAL A 1 104 ? 3.187 -0.492 -16.723 1.00 98.06 104 VAL A C 1
ATOM 794 O O . VAL A 1 104 ? 4.057 -0.135 -15.923 1.00 98.06 104 VAL A O 1
ATOM 797 N N . SER A 1 105 ? 3.102 0.001 -17.958 1.00 96.94 105 SER A N 1
ATOM 798 C CA . SER A 1 105 ? 3.995 1.032 -18.500 1.00 96.94 105 SER A CA 1
ATOM 799 C C . SER A 1 105 ? 3.282 1.788 -19.622 1.00 96.94 105 SER A C 1
ATOM 801 O O . SER A 1 105 ? 2.609 1.133 -20.419 1.00 96.94 105 SER A O 1
ATOM 803 N N . PRO A 1 106 ? 3.438 3.120 -19.744 1.00 96.88 106 PRO A N 1
ATOM 804 C CA . PRO A 1 106 ? 2.841 3.876 -20.848 1.00 96.88 106 PRO A CA 1
ATOM 805 C C . PRO A 1 106 ? 3.307 3.420 -22.234 1.00 96.88 106 PRO A C 1
ATOM 807 O O . PRO A 1 106 ? 2.540 3.413 -23.192 1.00 96.88 106 PRO A O 1
ATOM 810 N N . ASP A 1 107 ? 4.575 3.040 -22.344 1.00 96.75 107 ASP A N 1
ATOM 811 C CA . ASP A 1 107 ? 5.222 2.566 -23.559 1.00 96.75 107 ASP A CA 1
ATOM 812 C C . ASP A 1 107 ? 5.329 1.034 -23.592 1.00 96.75 107 ASP A C 1
ATOM 814 O O . ASP A 1 107 ? 5.459 0.373 -22.558 1.00 96.75 107 ASP A O 1
ATOM 818 N N . TYR A 1 108 ? 5.325 0.465 -24.802 1.00 97.75 108 TYR A N 1
ATOM 819 C CA . TYR A 1 108 ? 5.597 -0.957 -25.016 1.00 97.75 108 TYR A CA 1
ATOM 820 C C . TYR A 1 108 ? 7.105 -1.224 -24.917 1.00 97.75 108 TYR A C 1
ATOM 822 O O . TYR A 1 108 ? 7.812 -1.346 -25.918 1.00 97.75 108 TYR A O 1
ATOM 830 N N . ASN A 1 109 ? 7.606 -1.211 -23.684 1.00 96.31 109 ASN A N 1
ATOM 831 C CA . ASN A 1 109 ? 9.031 -1.273 -23.379 1.00 96.31 109 ASN A CA 1
ATOM 832 C C . ASN A 1 109 ? 9.637 -2.680 -23.627 1.00 96.31 109 ASN A C 1
ATOM 834 O O . ASN A 1 109 ? 8.904 -3.656 -23.802 1.00 96.31 109 ASN A O 1
ATOM 838 N N . PRO A 1 110 ? 10.977 -2.836 -23.604 1.00 97.88 110 PRO A N 1
ATOM 839 C CA . PRO A 1 110 ? 11.640 -4.127 -23.823 1.00 97.88 110 PRO A CA 1
ATOM 840 C C . PRO A 1 110 ? 11.207 -5.279 -22.901 1.00 97.88 110 PRO A C 1
ATOM 842 O O . PRO A 1 110 ? 11.339 -6.439 -23.280 1.00 97.88 110 PRO A O 1
ATOM 845 N N . SER A 1 111 ? 10.698 -5.003 -21.697 1.00 96.12 111 SER A N 1
ATOM 846 C CA . SER A 1 111 ? 10.130 -6.040 -20.823 1.00 96.12 111 SER A CA 1
ATOM 847 C C . SER A 1 111 ? 8.694 -6.408 -21.189 1.00 96.12 111 SER A C 1
ATOM 849 O O . SER A 1 111 ? 8.316 -7.566 -21.035 1.00 96.12 111 SER A O 1
ATOM 851 N N . ALA A 1 112 ? 7.915 -5.474 -21.740 1.00 97.38 112 ALA A N 1
ATOM 852 C CA . ALA A 1 112 ? 6.547 -5.721 -22.197 1.00 97.38 112 ALA A CA 1
ATOM 853 C C . ALA A 1 112 ? 6.470 -6.736 -23.353 1.00 97.38 112 ALA A C 1
ATOM 855 O O . ALA A 1 112 ? 5.465 -7.431 -23.482 1.00 97.38 112 ALA A O 1
ATOM 856 N N . ILE A 1 113 ? 7.542 -6.883 -24.144 1.00 96.31 113 ILE A N 1
ATOM 857 C CA . ILE A 1 113 ? 7.661 -7.888 -25.221 1.00 96.31 113 ILE A CA 1
ATOM 858 C C . ILE A 1 113 ? 7.478 -9.319 -24.691 1.00 96.31 113 ILE A C 1
ATOM 860 O O . ILE A 1 113 ? 6.978 -10.191 -25.400 1.00 96.31 113 ILE A O 1
ATOM 864 N N . HIS A 1 114 ? 7.873 -9.561 -23.441 1.00 94.12 114 HIS A N 1
ATOM 865 C CA . HIS A 1 114 ? 7.857 -10.881 -22.811 1.00 94.12 114 HIS A CA 1
ATOM 866 C C . HIS A 1 114 ? 6.695 -11.073 -21.824 1.00 94.12 114 HIS A C 1
ATOM 868 O O . HIS A 1 114 ? 6.580 -12.142 -21.227 1.00 94.12 114 HIS A O 1
ATOM 874 N N . ALA A 1 115 ? 5.854 -10.053 -21.631 1.00 96.75 115 ALA A N 1
ATOM 875 C CA . ALA A 1 115 ? 4.746 -10.085 -20.683 1.00 96.75 115 ALA A CA 1
ATOM 876 C C . ALA A 1 115 ? 3.511 -10.796 -21.260 1.00 96.75 115 ALA A C 1
ATOM 878 O O . ALA A 1 115 ? 3.255 -10.755 -22.462 1.00 96.75 115 ALA A O 1
ATOM 879 N N . ASP A 1 116 ? 2.700 -11.393 -20.388 1.00 98.06 116 ASP A N 1
ATOM 880 C CA . ASP A 1 116 ? 1.408 -11.986 -20.760 1.00 98.06 116 ASP A CA 1
ATOM 881 C C . ASP A 1 116 ? 0.308 -10.927 -20.894 1.00 98.06 116 ASP A C 1
ATOM 883 O O . ASP A 1 116 ? -0.686 -11.127 -21.594 1.00 98.06 116 ASP A O 1
ATOM 887 N N . LEU A 1 117 ? 0.476 -9.793 -20.211 1.00 98.00 117 LEU A N 1
ATOM 888 C CA . LEU A 1 117 ? -0.391 -8.629 -20.320 1.00 98.00 117 LEU A CA 1
ATOM 889 C C . LEU A 1 117 ? 0.441 -7.351 -20.220 1.00 98.00 117 LEU A C 1
ATOM 891 O O . LEU A 1 117 ? 1.148 -7.135 -19.239 1.00 98.00 117 LEU A O 1
ATOM 895 N N . TRP A 1 118 ? 0.298 -6.475 -21.209 1.00 98.44 118 TRP A N 1
ATOM 896 C CA . TRP A 1 118 ? 0.773 -5.100 -21.131 1.00 98.44 118 TRP A CA 1
ATOM 897 C C . TRP A 1 118 ? -0.410 -4.156 -20.909 1.00 98.44 118 TRP A C 1
ATOM 899 O O . TRP A 1 118 ? -1.425 -4.249 -21.599 1.00 98.44 118 TRP A O 1
ATOM 909 N N . ILE A 1 119 ? -0.272 -3.258 -19.937 1.00 98.56 119 ILE A N 1
ATOM 910 C CA . ILE A 1 119 ? -1.262 -2.243 -19.584 1.00 98.56 119 ILE A CA 1
ATOM 911 C C . ILE A 1 119 ? -0.682 -0.861 -19.937 1.00 98.56 119 ILE A C 1
ATOM 913 O O . ILE A 1 119 ? 0.172 -0.363 -19.193 1.00 98.56 119 ILE A O 1
ATOM 917 N N . PRO A 1 120 ? -1.134 -0.239 -21.048 1.00 97.62 120 PRO A N 1
ATOM 918 C CA . PRO A 1 120 ? -0.662 1.066 -21.514 1.00 97.62 120 PRO A CA 1
ATOM 919 C C . PRO A 1 120 ? -1.291 2.205 -20.704 1.00 97.62 120 PRO A C 1
ATOM 921 O O . PRO A 1 120 ? -2.209 2.885 -21.160 1.00 97.62 120 PRO A O 1
ATOM 924 N N . ILE A 1 121 ? -0.830 2.393 -19.470 1.00 97.62 121 ILE A N 1
ATOM 925 C CA . ILE A 1 121 ? -1.343 3.453 -18.596 1.00 97.62 121 ILE A CA 1
ATOM 926 C C . ILE A 1 121 ? -0.921 4.847 -19.093 1.00 97.62 121 ILE A C 1
ATOM 928 O O . ILE A 1 121 ? 0.216 5.056 -19.514 1.00 97.62 121 ILE A O 1
ATOM 932 N N . ALA A 1 122 ? -1.803 5.839 -18.990 1.00 97.31 122 ALA A N 1
ATOM 933 C CA . ALA A 1 122 ? -1.447 7.237 -19.201 1.00 97.31 122 ALA A CA 1
ATOM 934 C C . ALA A 1 122 ? -0.370 7.694 -18.183 1.00 97.31 122 ALA A C 1
ATOM 936 O O . ALA A 1 122 ? -0.525 7.448 -16.980 1.00 97.31 122 ALA A O 1
ATOM 937 N N . PRO A 1 123 ? 0.709 8.380 -18.614 1.00 95.69 123 PRO A N 1
ATOM 938 C CA . PRO A 1 123 ? 1.798 8.782 -17.722 1.00 95.69 123 PRO A CA 1
ATOM 939 C C . PRO A 1 123 ? 1.329 9.589 -16.504 1.00 95.69 123 PRO A C 1
ATOM 941 O O . PRO A 1 123 ? 0.631 10.592 -16.647 1.00 95.69 123 PRO A O 1
ATOM 944 N N . GLY A 1 124 ? 1.754 9.181 -15.304 1.00 93.19 124 GLY A N 1
ATOM 945 C CA . GLY A 1 124 ? 1.488 9.904 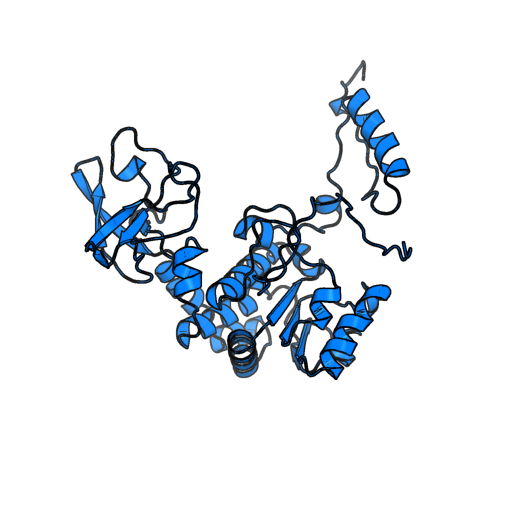-14.056 1.00 93.19 124 GLY A CA 1
ATOM 946 C C . GLY A 1 124 ? 0.095 9.687 -13.460 1.00 93.19 124 GLY A C 1
ATOM 947 O O . GLY A 1 124 ? -0.266 10.385 -12.513 1.00 93.19 124 GLY A O 1
ATOM 948 N N . THR A 1 125 ? -0.678 8.734 -13.985 1.00 96.44 125 THR A N 1
ATOM 949 C CA . THR A 1 125 ? -2.045 8.421 -13.519 1.00 96.44 125 THR A CA 1
ATOM 950 C C . THR A 1 125 ? -2.115 7.155 -12.655 1.00 96.44 125 THR A C 1
ATOM 952 O O . THR A 1 125 ? -3.195 6.675 -12.307 1.00 96.44 125 THR A O 1
ATOM 955 N N . ASP A 1 126 ? -0.954 6.636 -12.249 1.00 95.56 126 ASP A N 1
ATOM 956 C CA . ASP A 1 126 ? -0.771 5.385 -11.507 1.00 95.56 126 ASP A CA 1
ATOM 957 C C . ASP A 1 126 ? -1.541 5.332 -10.184 1.00 95.56 126 ASP A C 1
ATOM 959 O O . ASP A 1 126 ? -2.066 4.281 -9.827 1.00 95.56 126 ASP A O 1
ATOM 963 N N . SER A 1 127 ? -1.670 6.458 -9.474 1.00 94.81 127 SER A N 1
ATOM 964 C CA . SER A 1 127 ? -2.451 6.527 -8.232 1.00 94.81 127 SER A CA 1
ATOM 965 C C . SER A 1 127 ? -3.938 6.262 -8.466 1.00 94.81 127 SER A C 1
ATOM 967 O O . SER A 1 127 ? -4.575 5.602 -7.648 1.00 94.81 127 SER A O 1
ATOM 969 N N . SER A 1 128 ? -4.482 6.715 -9.599 1.00 97.00 128 SER A N 1
ATOM 970 C CA . SER A 1 128 ? -5.875 6.450 -9.968 1.00 97.00 128 SER A CA 1
ATOM 971 C C . SER A 1 128 ? -6.076 4.987 -10.342 1.00 97.00 128 SER A C 1
ATOM 973 O O . SER A 1 128 ? -7.062 4.393 -9.918 1.00 97.00 128 SER A O 1
ATOM 975 N N . LEU A 1 129 ? -5.131 4.382 -11.075 1.00 98.00 129 LEU A N 1
ATOM 976 C CA . LEU A 1 129 ? -5.184 2.949 -11.375 1.00 98.00 129 LEU A CA 1
ATOM 977 C C . LEU A 1 129 ? -5.087 2.110 -10.091 1.00 98.00 129 LEU A C 1
ATOM 979 O O . LEU A 1 129 ? -5.908 1.221 -9.892 1.00 98.00 129 LEU A O 1
ATOM 983 N N . ALA A 1 130 ? -4.142 2.418 -9.198 1.00 96.62 130 ALA A N 1
ATOM 984 C CA . ALA A 1 130 ? -3.973 1.703 -7.933 1.00 96.62 130 ALA A CA 1
ATOM 985 C C . ALA A 1 130 ? -5.222 1.805 -7.040 1.00 96.62 130 ALA A C 1
ATOM 987 O O . ALA A 1 130 ? -5.717 0.787 -6.561 1.00 96.62 130 ALA A O 1
ATOM 988 N N . MET A 1 131 ? -5.807 3.000 -6.893 1.00 98.19 131 MET A N 1
ATOM 989 C CA . MET A 1 131 ? -7.073 3.163 -6.164 1.00 98.19 131 MET A CA 1
ATOM 990 C C . MET A 1 131 ? -8.255 2.471 -6.853 1.00 98.19 131 MET A C 1
ATOM 992 O O . MET A 1 131 ? -9.194 2.058 -6.175 1.00 98.19 131 MET A O 1
ATOM 996 N N . SER A 1 132 ? -8.209 2.296 -8.176 1.00 98.69 132 SER A N 1
ATOM 997 C CA . SER A 1 132 ? -9.220 1.526 -8.901 1.00 98.69 132 SER A CA 1
ATOM 998 C C . SER A 1 132 ? -9.109 0.021 -8.668 1.00 98.69 132 SER A C 1
ATOM 1000 O O . SER A 1 132 ? -10.125 -0.660 -8.550 1.00 98.69 132 SER A O 1
ATOM 1002 N N . LEU A 1 133 ? -7.894 -0.501 -8.501 1.00 98.62 133 LEU A N 1
ATOM 1003 C CA . LEU A 1 133 ? -7.684 -1.885 -8.068 1.00 98.62 133 LEU A CA 1
ATOM 1004 C C . LEU A 1 133 ? -8.201 -2.094 -6.638 1.00 98.62 133 LEU A C 1
ATOM 1006 O O . LEU A 1 133 ? -8.948 -3.040 -6.394 1.00 98.62 133 LEU A O 1
ATOM 1010 N N . VAL A 1 134 ? -7.900 -1.162 -5.724 1.00 98.56 134 VAL A N 1
ATOM 1011 C CA . VAL A 1 134 ? -8.454 -1.147 -4.356 1.00 98.56 134 VAL A CA 1
ATOM 1012 C C . VAL A 1 134 ? -9.986 -1.107 -4.379 1.00 98.56 134 VAL A C 1
ATOM 1014 O O . VAL A 1 134 ? -10.629 -1.853 -3.642 1.00 98.56 134 VAL A O 1
ATOM 1017 N N . ASN A 1 135 ? -10.587 -0.281 -5.245 1.00 98.81 135 ASN A N 1
ATOM 1018 C CA . ASN A 1 135 ? -12.039 -0.228 -5.424 1.00 98.81 135 ASN A CA 1
ATOM 1019 C C . ASN A 1 135 ? -12.619 -1.602 -5.775 1.00 98.81 135 ASN A C 1
ATOM 1021 O O . ASN A 1 135 ? -13.566 -2.028 -5.120 1.00 98.81 135 ASN A O 1
ATOM 1025 N N . VAL A 1 136 ? -12.043 -2.297 -6.762 1.00 98.81 136 VAL A N 1
ATOM 1026 C CA . VAL A 1 136 ? -12.517 -3.625 -7.179 1.00 98.81 136 VAL A CA 1
ATOM 1027 C C . VAL A 1 136 ? -12.381 -4.637 -6.043 1.00 98.81 136 VAL A C 1
ATOM 1029 O O . VAL A 1 136 ? -13.344 -5.345 -5.759 1.00 98.81 136 VAL A O 1
ATOM 1032 N N . VAL A 1 137 ? -11.234 -4.673 -5.356 1.00 98.62 137 VAL A N 1
ATOM 1033 C CA . VAL A 1 137 ? -11.004 -5.590 -4.225 1.00 98.62 137 VAL A CA 1
ATOM 1034 C C . VAL A 1 137 ? -12.056 -5.399 -3.130 1.00 98.62 137 VAL A C 1
ATOM 1036 O O . VAL A 1 137 ? -12.639 -6.373 -2.658 1.00 98.62 137 VAL A O 1
ATOM 1039 N N . LEU A 1 138 ? -12.359 -4.149 -2.772 1.00 98.50 138 LEU A N 1
ATOM 1040 C CA . LEU A 1 138 ? -13.366 -3.833 -1.755 1.00 98.50 138 LEU A CA 1
ATOM 1041 C C . LEU A 1 138 ? -14.800 -4.097 -2.237 1.00 98.50 138 LEU A C 1
ATOM 1043 O O . LEU A 1 138 ? -15.620 -4.591 -1.466 1.00 98.50 138 LEU A O 1
ATOM 1047 N N . ALA A 1 139 ? -15.120 -3.759 -3.488 1.00 98.38 139 ALA A N 1
ATOM 1048 C CA . ALA A 1 139 ? -16.468 -3.895 -4.041 1.00 98.38 139 ALA A CA 1
ATOM 1049 C C . ALA A 1 139 ? -16.861 -5.356 -4.303 1.00 98.38 139 ALA A C 1
ATOM 1051 O O . ALA A 1 139 ? -18.038 -5.697 -4.200 1.00 98.38 139 ALA A O 1
ATOM 1052 N N . GLU A 1 140 ? -15.892 -6.211 -4.630 1.00 98.44 140 GLU A N 1
ATOM 1053 C CA . GLU A 1 140 ? -16.109 -7.635 -4.909 1.00 98.44 140 GLU A CA 1
ATOM 1054 C C . GLU A 1 140 ? -15.851 -8.539 -3.693 1.00 98.44 140 GLU A C 1
ATOM 1056 O O . GLU A 1 140 ? -16.024 -9.751 -3.792 1.00 98.44 140 GLU A O 1
ATOM 1061 N N . GLY A 1 141 ? -15.473 -7.968 -2.542 1.00 97.56 141 GLY A N 1
ATOM 1062 C CA . GLY A 1 141 ? -15.235 -8.731 -1.315 1.00 97.56 141 GLY A CA 1
ATOM 1063 C C . GLY A 1 141 ? -14.008 -9.642 -1.395 1.00 97.56 141 GLY A C 1
ATOM 1064 O O . GLY A 1 141 ? -14.014 -10.725 -0.821 1.00 97.56 141 GLY A O 1
ATOM 1065 N N . LEU A 1 142 ? -12.958 -9.215 -2.103 1.00 97.94 142 LEU A N 1
ATOM 1066 C CA . LEU A 1 142 ? -11.704 -9.963 -2.283 1.00 97.94 142 LEU A CA 1
ATOM 1067 C C . LEU A 1 142 ? -10.694 -9.698 -1.152 1.00 97.94 142 LEU A C 1
ATOM 1069 O O . LEU A 1 142 ? -9.488 -9.808 -1.358 1.00 97.94 142 LEU A O 1
ATOM 1073 N N . VAL A 1 143 ? -11.180 -9.259 0.009 1.00 97.69 143 VAL A N 1
ATOM 1074 C CA . VAL A 1 143 ? -10.346 -8.830 1.132 1.00 97.69 143 VAL A CA 1
ATOM 1075 C C . VAL A 1 143 ? -9.965 -10.035 1.988 1.00 97.69 143 VAL A C 1
ATOM 1077 O O . VAL A 1 143 ? -10.841 -10.790 2.409 1.00 97.69 143 VAL A O 1
ATOM 1080 N N . ASP A 1 144 ? -8.683 -10.171 2.316 1.00 95.81 144 ASP A N 1
ATOM 1081 C CA . ASP A 1 144 ? -8.229 -11.020 3.415 1.00 95.81 144 ASP A CA 1
ATOM 1082 C C . ASP A 1 144 ? -8.501 -10.295 4.740 1.00 95.81 144 ASP A C 1
ATOM 1084 O O . ASP A 1 144 ? -7.708 -9.486 5.230 1.00 95.81 144 ASP A O 1
ATOM 1088 N N . GLU A 1 145 ? -9.688 -10.529 5.298 1.00 96.12 145 GLU A N 1
ATOM 1089 C CA . GLU A 1 145 ? -10.112 -9.855 6.522 1.00 96.12 145 GLU A CA 1
ATOM 1090 C C . GLU A 1 145 ? -9.230 -10.192 7.729 1.00 96.12 145 GLU A C 1
ATOM 1092 O O . GLU A 1 145 ? -9.036 -9.327 8.585 1.00 96.12 145 GLU A O 1
ATOM 1097 N N . ASP A 1 146 ? -8.698 -11.414 7.815 1.00 93.62 146 ASP A N 1
ATOM 1098 C CA . ASP A 1 146 ? -7.869 -11.837 8.946 1.00 93.62 146 ASP A CA 1
ATOM 1099 C C . ASP A 1 146 ? -6.529 -11.099 8.920 1.00 93.62 146 ASP A C 1
ATOM 1101 O O . ASP A 1 146 ? -6.128 -10.508 9.931 1.00 93.62 146 ASP A O 1
ATOM 1105 N N . PHE A 1 147 ? -5.890 -11.040 7.746 1.00 92.88 147 PHE A N 1
ATOM 1106 C CA . PHE A 1 147 ? -4.679 -10.251 7.545 1.00 92.88 147 PHE A CA 1
ATOM 1107 C C . PHE A 1 147 ? -4.927 -8.774 7.860 1.00 92.88 147 PHE A C 1
ATOM 1109 O O . PHE A 1 147 ? -4.203 -8.166 8.653 1.00 92.88 147 PHE A O 1
ATOM 1116 N N . VAL A 1 148 ? -5.990 -8.199 7.292 1.00 94.69 148 VAL A N 1
ATOM 1117 C CA . VAL A 1 148 ? -6.317 -6.778 7.455 1.00 94.69 148 VAL A CA 1
ATOM 1118 C C . VAL A 1 148 ? -6.561 -6.415 8.921 1.00 94.69 148 VAL A C 1
ATOM 1120 O O . VAL A 1 148 ? -6.065 -5.384 9.383 1.00 94.69 148 VAL A O 1
ATOM 1123 N N . ARG A 1 149 ? -7.279 -7.249 9.683 1.00 95.25 149 ARG A N 1
ATOM 1124 C CA . ARG A 1 149 ? -7.553 -6.999 11.111 1.00 95.25 149 ARG A CA 1
ATOM 1125 C C . ARG A 1 149 ? -6.286 -7.004 11.968 1.00 95.25 149 ARG A C 1
ATOM 1127 O O . ARG A 1 149 ? -6.249 -6.298 12.977 1.00 95.25 149 ARG A O 1
ATOM 1134 N N . GLU A 1 150 ? -5.292 -7.823 11.627 1.00 93.44 150 GLU A N 1
ATOM 1135 C CA . GLU A 1 150 ? -4.089 -8.008 12.448 1.00 93.44 150 GLU A CA 1
ATOM 1136 C C . GLU A 1 150 ? -2.923 -7.100 12.036 1.00 93.44 150 GLU A C 1
ATOM 1138 O O . GLU A 1 150 ? -2.248 -6.547 12.906 1.00 93.44 150 GLU A O 1
ATOM 1143 N N . GLN A 1 151 ? -2.676 -6.947 10.735 1.00 91.12 151 GLN A N 1
ATOM 1144 C CA . GLN A 1 151 ? -1.436 -6.361 10.213 1.00 91.12 151 GLN A CA 1
ATOM 1145 C C . GLN A 1 151 ? -1.554 -4.879 9.846 1.00 91.12 151 GLN A C 1
ATOM 1147 O O . GLN A 1 151 ? -0.539 -4.221 9.627 1.00 91.12 151 GLN A O 1
ATOM 1152 N N . THR A 1 152 ? -2.772 -4.332 9.798 1.00 94.06 152 THR A N 1
ATOM 1153 C CA . THR A 1 152 ? -3.014 -2.967 9.308 1.00 94.06 152 THR A CA 1
ATOM 1154 C C . THR A 1 152 ? -3.669 -2.072 10.360 1.00 94.06 152 THR A C 1
ATOM 1156 O O . THR A 1 152 ? -4.154 -2.529 11.397 1.00 94.06 152 THR A O 1
ATOM 1159 N N . ASP A 1 153 ? -3.711 -0.769 10.083 1.00 95.75 153 ASP A N 1
ATOM 1160 C CA . ASP A 1 153 ? -4.478 0.214 10.850 1.00 95.75 153 ASP A CA 1
ATOM 1161 C C . ASP A 1 153 ? -5.929 0.368 10.356 1.00 95.75 153 ASP A C 1
ATOM 1163 O O . ASP A 1 153 ? -6.700 1.124 10.945 1.00 95.75 153 ASP A O 1
ATOM 1167 N N . LEU A 1 154 ? -6.347 -0.384 9.331 1.00 97.62 154 LEU A N 1
ATOM 1168 C CA . LEU A 1 154 ? -7.713 -0.381 8.804 1.00 97.62 154 LEU A CA 1
ATOM 1169 C C . LEU A 1 154 ? -8.815 -0.628 9.868 1.00 97.62 154 LEU A C 1
ATOM 1171 O O . LEU A 1 154 ? -9.856 0.031 9.781 1.00 97.62 154 LEU A O 1
ATOM 1175 N N . PRO A 1 155 ? -8.642 -1.478 10.904 1.00 98.25 155 PRO A N 1
ATOM 1176 C CA . PRO A 1 155 ? -9.639 -1.609 11.974 1.00 98.25 155 PRO A CA 1
ATOM 1177 C C . PRO A 1 155 ? -9.634 -0.459 12.998 1.00 98.25 155 PRO A C 1
ATOM 1179 O O . PRO A 1 155 ? -10.457 -0.458 13.919 1.00 98.25 155 PRO A O 1
ATOM 1182 N N . PHE A 1 156 ? -8.703 0.498 12.918 1.00 98.56 156 PHE A N 1
ATOM 1183 C CA . PHE A 1 156 ? -8.620 1.563 13.916 1.00 98.56 156 PHE A CA 1
ATOM 1184 C C . PHE A 1 156 ? -9.819 2.505 13.793 1.00 98.56 156 PHE A C 1
ATOM 1186 O O . PHE A 1 156 ? -10.342 2.757 12.708 1.00 98.56 156 PHE A O 1
ATOM 1193 N N . LEU A 1 157 ? -10.247 3.046 14.929 1.00 98.81 157 LEU A N 1
ATOM 1194 C CA . LEU A 1 157 ? -11.350 3.987 15.014 1.00 98.81 157 LEU A CA 1
ATOM 1195 C C . LEU A 1 157 ? -10.889 5.393 14.635 1.00 98.81 157 LEU A C 1
ATOM 1197 O O . LEU A 1 157 ? -9.871 5.887 15.120 1.00 98.81 157 LEU A O 1
ATOM 1201 N N . VAL A 1 158 ? -11.687 6.048 13.806 1.00 98.75 158 VAL A N 1
ATOM 1202 C CA . VAL A 1 158 ? -11.569 7.434 13.361 1.00 98.75 158 VAL A CA 1
ATOM 1203 C C . VAL A 1 158 ? -12.746 8.204 13.935 1.00 98.75 158 VAL A C 1
ATOM 1205 O O . VAL A 1 158 ? -13.889 7.760 13.824 1.00 98.75 158 VAL A O 1
ATOM 1208 N N . ARG A 1 159 ? -12.479 9.365 14.526 1.00 98.44 159 ARG A N 1
ATOM 1209 C CA . ARG A 1 159 ? -13.516 10.276 15.003 1.00 98.44 159 ARG A CA 1
ATOM 1210 C C . ARG A 1 159 ? -14.189 10.967 13.820 1.00 98.44 159 ARG A C 1
ATOM 1212 O O . ARG A 1 159 ? -13.514 11.455 12.913 1.00 98.44 159 ARG A O 1
ATOM 1219 N N . GLU A 1 160 ? -15.516 11.010 13.811 1.00 97.94 160 GLU A N 1
ATOM 1220 C CA . GLU A 1 160 ? -16.265 11.630 12.710 1.00 97.94 160 GLU A CA 1
ATOM 1221 C C . GLU A 1 160 ? -16.252 13.167 12.763 1.00 97.94 160 GLU A C 1
ATOM 1223 O O . GLU A 1 160 ? -16.490 13.807 11.740 1.00 97.94 160 GLU A O 1
ATOM 1228 N N . ASP A 1 161 ? -15.948 13.765 13.917 1.00 96.88 161 ASP A N 1
ATOM 1229 C CA . ASP A 1 161 ? -15.946 15.217 14.122 1.00 96.88 161 ASP A CA 1
ATOM 1230 C C . ASP A 1 161 ? -14.706 15.920 13.543 1.00 96.88 161 ASP A C 1
ATOM 1232 O O . ASP A 1 161 ? -14.833 17.004 12.971 1.00 96.88 161 ASP A O 1
ATOM 1236 N N . ASP A 1 162 ? -13.519 15.313 13.652 1.00 96.50 162 ASP A N 1
ATOM 1237 C CA . ASP A 1 162 ? -12.254 15.900 13.180 1.00 96.50 162 ASP A CA 1
ATOM 1238 C C . ASP A 1 162 ? -11.452 15.019 12.203 1.00 96.50 162 ASP A C 1
ATOM 1240 O O . ASP A 1 162 ? -10.442 15.467 11.648 1.00 96.50 162 ASP A O 1
ATOM 1244 N N . GLY A 1 163 ? -11.892 13.780 11.963 1.00 96.81 163 GLY A N 1
ATOM 1245 C CA . GLY A 1 163 ? -11.238 12.833 11.059 1.00 96.81 163 GLY A CA 1
ATOM 1246 C C . GLY A 1 163 ? -9.920 12.255 11.582 1.00 96.81 163 GLY A C 1
ATOM 1247 O O . GLY A 1 163 ? -9.199 11.613 10.814 1.00 96.81 163 GLY A O 1
ATOM 1248 N N . ARG A 1 164 ? -9.569 12.473 12.853 1.00 97.75 164 ARG A N 1
ATOM 1249 C CA . ARG A 1 164 ? -8.365 11.904 13.471 1.00 97.75 164 ARG A CA 1
ATOM 1250 C C . ARG A 1 164 ? -8.650 10.513 14.022 1.00 97.75 164 ARG A C 1
ATOM 1252 O O . ARG A 1 164 ? -9.775 10.181 14.385 1.00 97.75 164 ARG A O 1
ATOM 1259 N N . LEU A 1 165 ? -7.601 9.699 14.126 1.00 98.38 165 LEU A N 1
ATOM 1260 C CA . LEU A 1 165 ? -7.675 8.440 14.865 1.00 98.38 165 LEU A CA 1
ATOM 1261 C C . LEU A 1 165 ? -8.060 8.708 16.322 1.00 98.38 165 LEU A C 1
ATOM 1263 O O . LEU A 1 165 ? -7.520 9.632 16.931 1.00 98.38 165 LEU A O 1
ATOM 1267 N N . LEU A 1 166 ? -8.935 7.869 16.873 1.00 98.44 166 LEU A N 1
ATOM 1268 C CA . LEU A 1 166 ? -9.311 7.883 18.282 1.00 98.44 166 LEU A CA 1
ATOM 1269 C C . LEU A 1 166 ? -8.118 7.457 19.144 1.00 98.44 166 LEU A C 1
ATOM 1271 O O . LEU A 1 166 ? -7.555 6.370 18.960 1.00 98.44 166 LEU A O 1
ATOM 1275 N N . ARG A 1 167 ? -7.756 8.297 20.113 1.00 98.25 167 ARG A N 1
ATOM 1276 C CA . ARG A 1 167 ? -6.595 8.107 20.989 1.00 98.25 167 ARG A CA 1
ATOM 1277 C C . ARG A 1 167 ? -7.011 7.868 22.429 1.00 98.25 167 ARG A C 1
ATOM 1279 O O . ARG A 1 167 ? -8.079 8.277 22.876 1.00 98.25 167 ARG A O 1
ATOM 1286 N N . LEU A 1 168 ? -6.105 7.292 23.214 1.00 97.56 168 LEU A N 1
ATOM 1287 C CA . LEU A 1 168 ? -6.278 7.193 24.665 1.00 97.56 168 LEU A CA 1
ATOM 1288 C C . LEU A 1 168 ? -6.429 8.575 25.324 1.00 97.56 168 LEU A C 1
ATOM 1290 O O . LEU A 1 168 ? -7.196 8.692 26.276 1.00 97.56 168 LEU A O 1
ATOM 1294 N N . ALA A 1 169 ? -5.746 9.601 24.807 1.00 97.12 169 ALA A N 1
ATOM 1295 C CA . ALA A 1 169 ? -5.892 10.990 25.251 1.00 97.12 169 ALA A CA 1
ATOM 1296 C C . ALA A 1 169 ? -7.322 11.545 25.081 1.00 97.12 169 ALA A C 1
ATOM 1298 O O . ALA A 1 169 ? -7.741 12.380 25.876 1.00 97.12 169 ALA A O 1
ATOM 1299 N N . ASP A 1 170 ? -8.089 11.050 24.101 1.00 97.31 170 ASP A N 1
ATOM 1300 C CA . ASP A 1 170 ? -9.478 11.476 23.884 1.00 97.31 170 ASP A CA 1
ATOM 1301 C C . ASP A 1 170 ? -10.441 10.853 24.907 1.00 97.31 170 ASP A C 1
ATOM 1303 O O . ASP A 1 170 ? -11.491 11.415 25.208 1.00 97.31 170 ASP A O 1
ATOM 1307 N N . LEU A 1 171 ? -10.095 9.678 25.446 1.00 96.56 171 LEU A N 1
ATOM 1308 C CA . LEU A 1 171 ? -10.960 8.889 26.332 1.00 96.56 171 LEU A CA 1
ATOM 1309 C C . LEU A 1 171 ? -10.609 9.036 27.816 1.00 96.56 171 LEU A C 1
ATOM 1311 O O . LEU A 1 171 ? -11.416 8.680 28.677 1.00 96.56 171 LEU A O 1
ATOM 1315 N N . ARG A 1 172 ? -9.392 9.487 28.143 1.00 94.69 172 ARG A N 1
ATOM 1316 C CA . ARG A 1 172 ? -8.914 9.642 29.524 1.00 94.69 172 ARG A CA 1
ATOM 1317 C C . ARG A 1 172 ? -7.991 10.844 29.670 1.00 94.69 172 ARG A C 1
ATOM 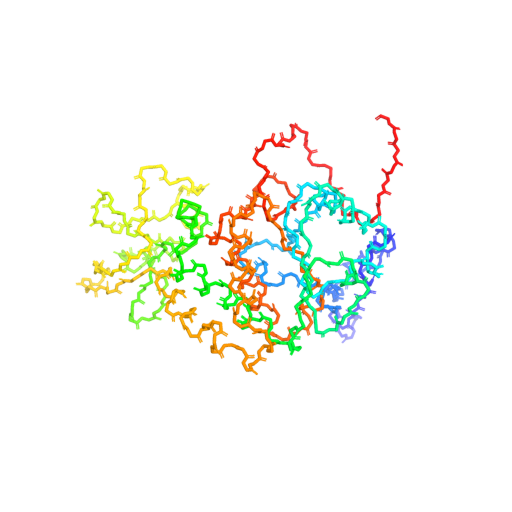1319 O O . ARG A 1 172 ? -7.046 11.002 28.899 1.00 94.69 172 ARG A O 1
ATOM 1326 N N . GLU A 1 173 ? -8.199 11.616 30.733 1.00 92.81 173 GLU A N 1
ATOM 1327 C CA . GLU A 1 173 ? -7.290 12.694 31.125 1.00 92.81 173 GLU A CA 1
ATOM 1328 C C . GLU A 1 173 ? -5.877 12.144 31.400 1.00 92.81 173 GLU A C 1
ATOM 1330 O O . GLU A 1 173 ? -5.710 11.111 32.053 1.00 92.81 173 GLU A O 1
ATOM 1335 N N . GLY A 1 174 ? -4.851 12.794 30.842 1.00 92.06 174 GLY A N 1
ATOM 1336 C CA . GLY A 1 174 ? -3.463 12.313 30.897 1.00 92.06 174 GLY A CA 1
ATOM 1337 C C . GLY A 1 174 ? -3.175 11.075 30.031 1.00 92.06 174 GLY A C 1
ATOM 1338 O O . GLY A 1 174 ? -2.102 10.477 30.147 1.00 92.06 174 GLY A O 1
ATOM 1339 N N . GLY A 1 175 ? -4.116 10.668 29.173 1.00 93.62 175 GLY A N 1
ATOM 1340 C CA . GLY A 1 175 ? -3.933 9.584 28.216 1.00 93.62 175 GLY A CA 1
ATOM 1341 C C . GLY A 1 175 ? -2.845 9.879 27.178 1.00 93.62 175 GLY A C 1
ATOM 1342 O O . GLY A 1 175 ? -2.564 11.026 26.849 1.00 93.62 175 GLY A O 1
ATOM 1343 N N . ARG A 1 176 ? -2.213 8.826 26.646 1.00 95.50 176 ARG A N 1
ATOM 1344 C CA . ARG A 1 176 ? -1.173 8.958 25.613 1.00 95.50 176 ARG A CA 1
ATOM 1345 C C . ARG A 1 176 ? -1.783 9.177 24.224 1.00 95.50 176 ARG A C 1
ATOM 1347 O O . ARG A 1 176 ? -2.782 8.550 23.882 1.00 95.50 176 ARG A O 1
ATOM 1354 N N . ASP A 1 177 ? -1.121 9.979 23.395 1.00 96.75 177 ASP A N 1
ATOM 1355 C CA . ASP A 1 177 ? -1.529 10.239 22.004 1.00 96.75 177 ASP A CA 1
ATOM 1356 C C . ASP A 1 177 ? -1.233 9.090 21.028 1.00 96.75 177 ASP A C 1
ATOM 1358 O O . ASP A 1 177 ? -1.748 9.064 19.914 1.00 96.75 177 ASP A O 1
ATOM 1362 N N . ASP A 1 178 ? -0.383 8.145 21.423 1.00 96.12 178 ASP A N 1
ATOM 1363 C CA . ASP A 1 178 ? 0.133 7.068 20.578 1.00 96.12 178 ASP A CA 1
ATOM 1364 C C . ASP A 1 178 ? -0.440 5.682 20.939 1.00 96.12 178 ASP A C 1
ATOM 1366 O O . ASP A 1 178 ? 0.147 4.637 20.630 1.00 96.12 178 ASP A O 1
ATOM 1370 N N . VAL A 1 179 ? -1.605 5.668 21.596 1.00 97.81 179 VAL A N 1
ATOM 1371 C CA . VAL A 1 179 ? -2.443 4.482 21.833 1.00 97.81 179 VAL A CA 1
ATOM 1372 C C . VAL A 1 179 ? -3.762 4.666 21.098 1.00 97.81 179 VAL A C 1
ATOM 1374 O O . VAL A 1 179 ? -4.543 5.543 21.460 1.00 97.81 179 VAL A O 1
ATOM 1377 N N . PHE A 1 180 ? -3.999 3.822 20.097 1.00 98.19 180 PHE A N 1
ATOM 1378 C CA . PHE A 1 180 ? -5.192 3.855 19.252 1.00 98.19 180 PHE A CA 1
ATOM 1379 C C . PHE A 1 180 ? -6.152 2.722 19.610 1.00 98.19 180 PHE A C 1
ATOM 1381 O O . PHE A 1 180 ? -5.785 1.800 20.341 1.00 98.19 180 PHE A O 1
ATOM 1388 N N . TYR A 1 181 ? -7.383 2.801 19.116 1.00 98.38 181 TYR A N 1
ATOM 1389 C CA . TYR A 1 181 ? -8.468 1.892 19.478 1.00 98.38 181 TYR A CA 1
ATOM 1390 C C . TYR A 1 181 ? -9.101 1.254 18.248 1.00 98.38 181 TYR A C 1
ATOM 1392 O O . TYR A 1 181 ? -9.187 1.894 17.210 1.00 98.38 181 TYR A O 1
ATOM 1400 N N . ALA A 1 182 ? -9.611 0.036 18.408 1.00 98.38 182 ALA A N 1
ATOM 1401 C CA . ALA A 1 182 ? -10.563 -0.593 17.497 1.00 98.38 182 ALA A CA 1
ATOM 1402 C C . ALA A 1 182 ? -11.836 -0.968 18.266 1.00 98.38 182 ALA A C 1
ATOM 1404 O O . ALA A 1 182 ? -11.815 -1.086 19.498 1.00 98.38 182 ALA A O 1
ATOM 1405 N N . TRP A 1 183 ? -12.948 -1.170 17.562 1.00 98.69 183 TRP A N 1
ATOM 1406 C CA . TRP A 1 183 ? -14.151 -1.732 18.176 1.00 98.69 183 TRP A CA 1
ATOM 1407 C C . TRP A 1 183 ? -14.010 -3.252 18.308 1.00 98.69 183 TRP A C 1
ATOM 1409 O O . TRP A 1 183 ? -13.789 -3.928 17.312 1.00 98.69 183 TRP A O 1
ATOM 1419 N N . ASP A 1 184 ? -14.106 -3.796 19.524 1.00 98.31 184 ASP A N 1
ATOM 1420 C CA . ASP A 1 184 ? -14.027 -5.242 19.768 1.00 98.31 184 ASP A CA 1
ATOM 1421 C C . ASP A 1 184 ? -15.426 -5.859 19.674 1.00 98.31 184 ASP A C 1
ATOM 1423 O O . ASP A 1 184 ? -16.240 -5.688 20.588 1.00 98.31 184 ASP A O 1
ATOM 1427 N N . GLU A 1 185 ? -15.709 -6.580 18.588 1.00 97.25 185 GLU A N 1
ATOM 1428 C CA . GLU A 1 185 ? -17.014 -7.204 18.324 1.00 97.25 185 GLU A CA 1
ATOM 1429 C C . GLU A 1 185 ? -17.417 -8.168 19.443 1.00 97.25 185 GLU A C 1
ATOM 1431 O O . GLU A 1 185 ? -18.573 -8.194 19.860 1.00 97.25 185 GLU A O 1
ATOM 1436 N N . ALA A 1 186 ? -16.449 -8.901 20.000 1.00 95.00 186 ALA A N 1
ATOM 1437 C CA . ALA A 1 186 ? -16.704 -9.878 21.055 1.00 95.00 186 ALA A CA 1
ATOM 1438 C C . ALA A 1 186 ? -17.128 -9.226 22.382 1.00 95.00 186 ALA A C 1
ATOM 1440 O O . ALA A 1 186 ? -17.805 -9.855 23.195 1.00 95.00 186 ALA A O 1
ATOM 1441 N N . LYS A 1 187 ? -16.719 -7.974 22.627 1.00 96.38 187 LYS A N 1
ATOM 1442 C CA . LYS A 1 187 ? -17.024 -7.241 23.868 1.00 96.38 187 LYS A CA 1
ATOM 1443 C C . LYS A 1 187 ? -18.041 -6.120 23.689 1.00 96.38 187 LYS A C 1
ATOM 1445 O O . LYS A 1 187 ? -18.463 -5.554 24.697 1.00 96.38 187 LYS A O 1
ATOM 1450 N N . GLY A 1 188 ? -18.372 -5.755 22.452 1.00 97.19 188 GLY A N 1
ATOM 1451 C CA . GLY A 1 188 ? -19.257 -4.633 22.140 1.00 97.19 188 GLY A CA 1
ATOM 1452 C C . GLY A 1 188 ? -18.744 -3.290 22.665 1.00 97.19 188 GLY A C 1
ATOM 1453 O O . GLY A 1 188 ? -19.536 -2.496 23.166 1.00 97.19 188 GLY A O 1
ATOM 1454 N N . LYS A 1 189 ? -17.424 -3.051 22.633 1.00 97.44 189 LYS A N 1
ATOM 1455 C CA . LYS A 1 189 ? -16.825 -1.777 23.068 1.00 97.44 189 LYS A CA 1
ATOM 1456 C C . LYS A 1 189 ? -15.463 -1.519 22.439 1.00 97.44 189 LYS A C 1
ATOM 1458 O O . LYS A 1 189 ? -14.753 -2.453 22.073 1.00 97.44 189 LYS A O 1
ATOM 1463 N N . ALA A 1 190 ? -15.045 -0.256 22.432 1.00 97.94 190 ALA A N 1
ATOM 1464 C CA . ALA A 1 190 ? -13.693 0.124 22.039 1.00 97.94 190 ALA A CA 1
ATOM 1465 C C . ALA A 1 190 ? -12.631 -0.533 22.949 1.00 97.94 190 ALA A C 1
ATOM 1467 O O . ALA A 1 190 ? -12.746 -0.557 24.183 1.00 97.94 190 ALA A O 1
ATOM 1468 N N . GLN A 1 191 ? -11.577 -1.070 22.339 1.00 97.88 191 GLN A N 1
ATOM 1469 C CA . GLN A 1 191 ? -10.416 -1.651 23.010 1.00 97.88 191 GLN A CA 1
ATOM 1470 C C . GLN A 1 191 ? -9.123 -1.077 22.419 1.00 97.88 191 GLN A C 1
ATOM 1472 O O . GLN A 1 191 ? -9.062 -0.840 21.213 1.00 97.88 191 GLN A O 1
ATOM 1477 N N . PRO A 1 192 ? -8.091 -0.844 23.249 1.00 97.31 192 PRO A N 1
ATOM 1478 C CA . PRO A 1 192 ? -6.822 -0.336 22.758 1.00 97.31 192 PRO A CA 1
ATOM 1479 C C . PRO A 1 192 ? -6.121 -1.396 21.897 1.00 97.31 192 PRO A C 1
ATOM 1481 O O . PRO A 1 192 ? -6.067 -2.572 22.269 1.00 97.31 192 PRO A O 1
ATOM 1484 N N . MET A 1 193 ? -5.566 -0.969 20.767 1.00 96.88 193 MET A N 1
ATOM 1485 C CA . MET A 1 193 ? -4.855 -1.837 19.833 1.00 96.88 193 MET A CA 1
ATOM 1486 C C . MET A 1 193 ? -3.430 -2.113 20.329 1.00 96.88 193 MET A C 1
ATOM 1488 O O . MET A 1 193 ? -2.709 -1.176 20.696 1.00 96.88 193 MET A O 1
ATOM 1492 N N . PRO A 1 194 ? -2.994 -3.385 20.376 1.00 94.00 194 PRO A N 1
ATOM 1493 C CA . PRO A 1 194 ? -1.621 -3.716 20.720 1.00 94.00 194 PRO A CA 1
ATOM 1494 C C . PRO A 1 194 ? -0.669 -3.329 19.573 1.00 94.00 194 PRO A C 1
ATOM 1496 O O . PRO A 1 194 ? -1.090 -3.071 18.452 1.00 94.00 194 PRO A O 1
ATOM 1499 N N . GLY A 1 195 ? 0.628 -3.221 19.861 1.00 90.38 195 GLY A N 1
ATOM 1500 C CA . GLY A 1 195 ? 1.645 -2.896 18.854 1.00 90.38 195 GLY A CA 1
ATOM 1501 C C . GLY A 1 195 ? 1.838 -1.401 18.591 1.00 90.38 195 GLY A C 1
ATOM 1502 O O . GLY A 1 195 ? 2.920 -1.006 18.160 1.00 90.38 195 GLY A O 1
ATOM 1503 N N . THR A 1 196 ? 0.879 -0.540 18.950 1.00 94.12 196 THR A N 1
ATOM 1504 C CA . THR A 1 196 ? 1.066 0.912 18.810 1.00 94.12 196 THR A CA 1
ATOM 1505 C C . THR A 1 196 ? 2.204 1.427 19.706 1.00 94.12 196 THR A C 1
ATOM 1507 O O . THR A 1 196 ? 2.564 0.841 20.741 1.00 94.12 196 THR A O 1
ATOM 1510 N N . ARG A 1 197 ? 2.801 2.563 19.326 1.00 92.50 197 ARG A N 1
ATOM 1511 C CA . ARG A 1 197 ? 3.989 3.121 19.996 1.00 92.50 197 ARG A CA 1
ATOM 1512 C C . ARG A 1 197 ? 3.772 3.396 21.490 1.00 92.50 197 ARG A C 1
ATOM 1514 O O . ARG A 1 197 ? 4.688 3.151 22.280 1.00 92.50 197 ARG A O 1
ATOM 1521 N N . GLY A 1 198 ? 2.566 3.779 21.893 1.00 92.88 198 GLY A N 1
ATOM 1522 C CA . GLY A 1 198 ? 2.219 4.051 23.288 1.00 92.88 198 GLY A CA 1
ATOM 1523 C C . GLY A 1 198 ? 1.750 2.837 24.080 1.00 92.88 198 GLY A C 1
ATOM 1524 O O . GLY A 1 198 ? 1.773 2.871 25.312 1.00 92.88 198 GLY A O 1
ATOM 1525 N N . HIS A 1 199 ? 1.330 1.764 23.402 1.00 94.06 199 HIS A N 1
ATOM 1526 C CA . HIS A 1 199 ? 0.717 0.607 24.048 1.00 94.06 199 HIS A CA 1
ATOM 1527 C C . HIS A 1 199 ? 1.770 -0.276 24.731 1.00 94.06 199 HIS A C 1
ATOM 1529 O O . HIS A 1 199 ? 2.879 -0.443 24.227 1.00 94.06 199 HIS A O 1
ATOM 1535 N N . PHE A 1 200 ? 1.446 -0.863 25.883 1.00 93.00 200 PHE A N 1
ATOM 1536 C CA . PHE A 1 200 ? 2.402 -1.665 26.658 1.00 93.00 200 PHE A CA 1
ATOM 1537 C C . PHE A 1 200 ? 2.732 -3.012 25.992 1.00 93.00 200 PHE A C 1
ATOM 1539 O O . PHE A 1 200 ? 3.872 -3.463 26.041 1.00 93.00 200 PHE A O 1
ATOM 1546 N N . ARG A 1 201 ? 1.760 -3.645 25.319 1.00 91.06 201 ARG A N 1
ATOM 1547 C CA . ARG A 1 201 ? 2.001 -4.834 24.478 1.00 91.06 201 ARG A CA 1
ATOM 1548 C C . ARG A 1 201 ? 2.601 -4.407 23.140 1.00 91.06 201 ARG A C 1
ATOM 1550 O O . ARG A 1 201 ? 1.914 -3.739 22.372 1.00 91.06 201 ARG A O 1
ATOM 1557 N N . LYS A 1 202 ? 3.839 -4.825 22.864 1.00 89.19 202 LYS A N 1
ATOM 1558 C CA . LYS A 1 202 ? 4.583 -4.575 21.615 1.00 89.19 202 LYS A CA 1
ATOM 1559 C C . LYS A 1 202 ? 4.471 -5.752 20.647 1.00 89.19 202 LYS A C 1
ATOM 1561 O O . LYS A 1 202 ? 5.452 -6.404 20.326 1.00 89.19 202 LYS A O 1
ATOM 1566 N N . THR A 1 203 ? 3.245 -6.079 20.261 1.00 89.38 203 THR A N 1
ATOM 1567 C CA . THR A 1 203 ? 2.952 -7.178 19.336 1.00 89.38 203 THR A CA 1
ATOM 1568 C C . THR A 1 203 ? 1.683 -6.854 18.567 1.00 89.38 203 THR A C 1
ATOM 1570 O O . THR A 1 203 ? 0.784 -6.245 19.142 1.00 89.38 203 THR A O 1
ATOM 1573 N N . LEU A 1 204 ? 1.609 -7.272 17.306 1.00 88.44 204 LEU A N 1
ATOM 1574 C CA . LEU A 1 204 ? 0.391 -7.178 16.500 1.00 88.44 204 LEU A CA 1
ATOM 1575 C C . LEU A 1 204 ? -0.603 -8.307 16.819 1.00 88.44 204 LEU A C 1
ATOM 1577 O O . LEU A 1 204 ? -1.791 -8.169 16.560 1.00 88.44 204 LEU A O 1
ATOM 1581 N N . ARG A 1 205 ? -0.154 -9.374 17.504 1.00 90.00 205 ARG A N 1
ATOM 1582 C CA . ARG A 1 205 ? -0.994 -10.533 17.839 1.00 90.00 205 ARG A CA 1
ATOM 1583 C C . ARG A 1 205 ? -2.238 -10.134 18.632 1.00 90.00 205 ARG A C 1
ATOM 1585 O O . ARG A 1 205 ? -2.158 -9.784 19.823 1.00 90.00 205 ARG A O 1
ATOM 1592 N N . LEU A 1 206 ? -3.397 -10.284 17.992 1.00 90.25 206 LEU A N 1
ATOM 1593 C CA . LEU A 1 206 ? -4.703 -9.879 18.523 1.00 90.25 206 LEU A CA 1
ATOM 1594 C C . LEU A 1 206 ? -5.136 -10.723 19.734 1.00 90.25 206 LEU A C 1
ATOM 1596 O O . LEU A 1 206 ? -5.705 -10.207 20.702 1.00 90.25 206 LEU A O 1
ATOM 1600 N N . GLY A 1 207 ? -4.825 -12.022 19.732 1.00 91.75 207 GLY A N 1
ATOM 1601 C CA . GLY A 1 207 ? -5.268 -12.954 20.771 1.00 91.75 207 GLY A CA 1
ATOM 1602 C C . GLY A 1 207 ? -6.796 -13.072 20.800 1.00 91.75 207 GLY A C 1
ATOM 1603 O O . GLY A 1 207 ? -7.409 -13.499 19.826 1.00 91.75 207 GLY A O 1
ATOM 1604 N N . ALA A 1 208 ? -7.421 -12.697 21.919 1.00 93.31 208 ALA A N 1
ATOM 1605 C CA . ALA A 1 208 ? -8.881 -12.716 22.067 1.00 93.31 208 ALA A CA 1
ATOM 1606 C C . ALA A 1 208 ? -9.586 -11.481 21.474 1.00 93.31 208 ALA A C 1
ATOM 1608 O O . ALA A 1 208 ? -10.812 -11.449 21.437 1.00 93.31 208 ALA A O 1
ATOM 1609 N N . LEU A 1 209 ? -8.836 -10.457 21.051 1.00 95.19 209 LEU A N 1
ATOM 1610 C CA . LEU A 1 209 ? -9.405 -9.258 20.440 1.00 95.19 209 LEU A CA 1
ATOM 1611 C C . LEU A 1 209 ? -10.032 -9.610 19.081 1.00 95.19 209 LEU A C 1
ATOM 1613 O O . LEU A 1 209 ? -9.438 -10.371 18.311 1.00 95.19 209 LEU A O 1
ATOM 1617 N N . ARG A 1 210 ? -11.218 -9.070 18.786 1.00 96.88 210 ARG A N 1
ATOM 1618 C CA . ARG A 1 210 ? -11.882 -9.195 17.479 1.00 96.88 210 ARG A CA 1
ATOM 1619 C C . ARG A 1 210 ? -12.205 -7.799 16.937 1.00 96.88 210 ARG A C 1
ATOM 1621 O O . ARG A 1 210 ? -13.310 -7.313 17.163 1.00 96.88 210 ARG A O 1
ATOM 1628 N N . PRO A 1 211 ? -11.231 -7.118 16.302 1.00 98.25 211 PRO A N 1
ATOM 1629 C CA . PRO A 1 211 ? -11.445 -5.789 15.744 1.00 98.25 211 PRO A CA 1
ATOM 1630 C C . PRO A 1 211 ? -12.488 -5.826 14.621 1.00 98.25 211 PRO A C 1
ATOM 1632 O O . PRO A 1 211 ? -12.342 -6.603 13.677 1.00 98.25 211 PRO A O 1
ATOM 1635 N N . ALA A 1 212 ? -13.512 -4.980 14.711 1.00 98.44 212 ALA A N 1
ATOM 1636 C CA . ALA A 1 212 ? -14.483 -4.779 13.644 1.00 98.44 212 ALA A CA 1
ATOM 1637 C C . ALA A 1 212 ? -13.837 -4.025 12.474 1.00 98.44 212 ALA A C 1
ATOM 1639 O O . ALA A 1 212 ? -13.149 -3.023 12.685 1.00 98.44 212 ALA A O 1
ATOM 1640 N N . LEU A 1 213 ? -14.102 -4.463 11.241 1.00 98.12 213 LEU A N 1
ATOM 1641 C CA . LEU A 1 213 ? -13.662 -3.743 10.041 1.00 98.12 213 LEU A CA 1
ATOM 1642 C C . LEU A 1 213 ? -14.644 -2.662 9.608 1.00 98.12 213 LEU A C 1
ATOM 1644 O O . LEU A 1 213 ? -14.225 -1.655 9.060 1.00 98.12 213 LEU A O 1
ATOM 1648 N N . SER A 1 214 ? -15.941 -2.816 9.856 1.00 98.12 214 SER A N 1
ATOM 1649 C CA . SER A 1 214 ? -16.944 -1.850 9.403 1.00 98.12 214 SER A CA 1
ATOM 1650 C C . SER A 1 214 ? -17.965 -1.587 10.496 1.00 98.12 214 SER A C 1
ATOM 1652 O O . SER A 1 214 ? -18.339 -2.493 11.241 1.00 98.12 214 SER A O 1
ATOM 1654 N N . GLY A 1 215 ? -18.410 -0.340 10.593 1.00 98.00 215 GLY A N 1
ATOM 1655 C CA . GLY A 1 215 ? -19.443 0.074 11.524 1.00 98.00 215 GLY A CA 1
ATOM 1656 C C . GLY A 1 215 ? -19.277 1.504 12.013 1.00 98.00 215 GLY A C 1
ATOM 1657 O O . GLY A 1 215 ? -18.312 2.215 11.714 1.00 98.00 215 GLY A O 1
ATOM 1658 N N . ARG A 1 216 ? -20.285 1.931 12.772 1.00 98.50 216 ARG A N 1
ATOM 1659 C CA . ARG A 1 216 ? -20.316 3.225 13.444 1.00 98.50 216 ARG A CA 1
ATOM 1660 C C . ARG A 1 216 ? -20.796 3.044 14.866 1.00 98.50 216 ARG A C 1
ATOM 1662 O O . ARG A 1 216 ? -21.755 2.310 15.107 1.00 98.50 216 ARG A O 1
ATOM 1669 N N . TRP A 1 217 ? -20.134 3.730 15.783 1.00 98.56 217 TRP A N 1
ATOM 1670 C CA . TRP A 1 217 ? -20.410 3.649 17.210 1.00 98.56 217 TRP A CA 1
ATOM 1671 C C . TRP A 1 217 ? -20.216 5.007 17.868 1.00 98.56 217 TRP A C 1
ATOM 1673 O O . TRP A 1 217 ? -19.657 5.930 17.278 1.00 98.56 217 TRP A O 1
ATOM 1683 N N . GLU A 1 218 ? -20.638 5.099 19.121 1.00 98.06 218 GLU A N 1
ATOM 1684 C CA . GLU A 1 218 ? -20.327 6.226 19.989 1.00 98.06 218 GLU A CA 1
ATOM 1685 C C . GLU A 1 218 ? -19.445 5.748 21.141 1.00 98.06 218 GLU A C 1
ATOM 1687 O O . GLU A 1 218 ? -19.681 4.696 21.744 1.00 98.06 218 GLU A O 1
ATOM 1692 N N . VAL A 1 219 ? -18.408 6.525 21.445 1.00 97.38 219 VAL A N 1
ATOM 1693 C CA . VAL A 1 219 ? -17.526 6.304 22.594 1.00 97.38 219 VAL A CA 1
ATOM 1694 C C . VAL A 1 219 ? -17.579 7.505 23.526 1.00 97.38 219 VAL A C 1
ATOM 1696 O O . VAL A 1 219 ? -17.718 8.644 23.093 1.00 97.38 219 VAL A O 1
ATOM 1699 N N . GLN A 1 220 ? -17.464 7.256 24.825 1.00 96.81 220 GLN A N 1
ATOM 1700 C CA . GLN A 1 220 ? -17.490 8.305 25.836 1.00 96.81 220 GLN A CA 1
ATOM 1701 C C . GLN A 1 220 ? -16.128 9.014 25.903 1.00 96.81 220 GLN A C 1
ATOM 1703 O O . GLN A 1 220 ? -15.135 8.388 26.276 1.00 96.81 220 GLN A O 1
ATOM 1708 N N . GLY A 1 221 ? -16.084 10.303 25.565 1.00 95.88 221 GLY A N 1
ATOM 1709 C CA . GLY A 1 221 ? -14.895 11.144 25.691 1.00 95.88 221 GLY A CA 1
ATOM 1710 C C . GLY A 1 221 ? -14.541 11.473 27.143 1.00 95.88 221 GLY A C 1
ATOM 1711 O O . GLY A 1 221 ? -15.385 11.390 28.042 1.00 95.88 221 GLY A O 1
ATOM 1712 N N . ALA A 1 222 ? -13.288 11.876 27.368 1.00 94.06 222 ALA A N 1
ATOM 1713 C CA . ALA A 1 222 ? -12.763 12.259 28.682 1.00 94.06 222 ALA A CA 1
ATOM 1714 C C . ALA A 1 222 ? -13.530 13.433 29.320 1.00 94.06 222 ALA A C 1
ATOM 1716 O O . ALA A 1 222 ? -13.609 13.533 30.541 1.00 94.06 222 ALA A O 1
ATOM 1717 N N . ASP A 1 223 ? -14.113 14.302 28.494 1.00 92.25 223 ASP A N 1
ATOM 1718 C CA . ASP A 1 223 ? -14.918 15.461 28.888 1.00 92.25 223 ASP A CA 1
ATOM 1719 C C . ASP A 1 223 ? -16.393 15.121 29.179 1.00 92.25 223 ASP A C 1
ATOM 1721 O O . ASP A 1 223 ? -17.200 16.014 29.447 1.00 92.25 223 ASP A O 1
ATOM 1725 N N . GLY A 1 224 ? -16.769 13.840 29.114 1.00 92.44 224 GLY A N 1
ATOM 1726 C CA . GLY A 1 224 ? -18.146 13.399 29.314 1.00 92.44 224 GLY A CA 1
ATOM 1727 C C . GLY A 1 224 ? -19.048 13.576 28.087 1.00 92.44 224 GLY A C 1
ATOM 1728 O O . GLY A 1 224 ? -20.244 13.288 28.181 1.00 92.44 224 GLY A O 1
ATOM 1729 N N . ARG A 1 225 ? -18.515 13.957 26.919 1.00 94.88 225 ARG A N 1
ATOM 1730 C CA . ARG A 1 225 ? -19.291 14.036 25.670 1.00 94.88 225 ARG A CA 1
ATOM 1731 C C . ARG A 1 225 ? -19.141 12.766 24.823 1.00 94.88 225 ARG A C 1
ATOM 1733 O O . ARG A 1 225 ? -18.068 12.163 24.823 1.00 94.88 225 ARG A O 1
ATOM 1740 N N . PRO A 1 226 ? -20.193 12.331 24.108 1.00 97.19 226 PRO A N 1
ATOM 1741 C CA . PRO A 1 226 ? -20.077 11.235 23.155 1.00 97.19 226 PRO A CA 1
ATOM 1742 C C . PRO A 1 226 ? -19.267 11.673 21.927 1.00 97.19 226 PRO A C 1
ATOM 1744 O O . PRO A 1 226 ? -19.415 12.792 21.437 1.00 97.19 226 PRO A O 1
ATOM 1747 N N . ILE A 1 227 ? -18.428 10.771 21.424 1.00 98.19 227 ILE A N 1
ATOM 1748 C CA . ILE A 1 227 ? -17.641 10.933 20.202 1.00 98.19 227 ILE A CA 1
ATOM 1749 C C . ILE A 1 227 ? -18.123 9.871 19.214 1.00 98.19 227 ILE A C 1
ATOM 1751 O O . ILE A 1 227 ? -17.973 8.672 19.466 1.00 98.19 227 ILE A O 1
ATOM 1755 N N . ALA A 1 228 ? -18.702 10.306 18.095 1.00 98.50 228 ALA A N 1
ATOM 1756 C CA . ALA A 1 228 ? -19.063 9.418 16.996 1.00 98.50 228 ALA A CA 1
ATOM 1757 C C . ALA A 1 228 ? -17.794 8.924 16.289 1.00 98.50 228 ALA A C 1
ATOM 1759 O O . ALA A 1 228 ? -16.896 9.713 15.974 1.00 98.50 228 ALA A O 1
ATOM 1760 N N . VAL A 1 229 ? -17.707 7.616 16.057 1.00 98.75 229 VAL A N 1
ATOM 1761 C CA . VAL A 1 229 ? -16.537 6.966 15.461 1.00 98.75 229 VAL A CA 1
ATOM 1762 C C . VAL A 1 229 ? -16.930 5.968 14.376 1.00 98.75 229 VAL A C 1
ATOM 1764 O O . VAL A 1 229 ? -17.963 5.305 14.460 1.00 98.75 229 VAL A O 1
ATOM 1767 N N . THR A 1 230 ? -16.062 5.828 13.379 1.00 98.75 230 THR A N 1
ATOM 1768 C CA . THR A 1 230 ? -16.105 4.797 12.327 1.00 98.75 230 THR A CA 1
ATOM 1769 C C . THR A 1 230 ? -14.717 4.168 12.177 1.00 98.75 230 THR A C 1
ATOM 1771 O O . THR A 1 230 ? -13.806 4.536 12.914 1.00 98.75 230 THR A O 1
ATOM 1774 N N . THR A 1 231 ? -14.515 3.224 11.263 1.00 98.75 231 THR A N 1
ATOM 1775 C CA . THR A 1 231 ? -13.207 2.590 11.040 1.00 98.75 231 THR A CA 1
ATOM 1776 C C . THR A 1 231 ? -12.417 3.275 9.925 1.00 98.75 231 THR A C 1
ATOM 1778 O O . THR A 1 231 ? -12.988 3.882 9.013 1.00 98.75 231 THR A O 1
ATOM 1781 N N . VAL A 1 232 ? -11.088 3.150 9.945 1.00 98.56 232 VAL A N 1
ATOM 1782 C CA . VAL A 1 232 ? -10.239 3.541 8.805 1.00 98.56 232 VAL A CA 1
ATOM 1783 C C . VAL A 1 232 ? -10.657 2.776 7.543 1.00 98.56 232 VAL A C 1
ATOM 1785 O O . VAL A 1 232 ? -10.745 3.374 6.474 1.00 98.56 232 VAL A O 1
ATOM 1788 N N . PHE A 1 233 ? -11.002 1.493 7.657 1.00 98.62 233 PHE A N 1
ATOM 1789 C CA . PHE A 1 233 ? -11.508 0.674 6.554 1.00 98.62 233 PHE A CA 1
ATOM 1790 C C . PHE A 1 233 ? -12.756 1.282 5.895 1.00 98.62 233 PHE A C 1
ATOM 1792 O O . PHE A 1 233 ? -12.811 1.387 4.671 1.00 98.62 233 PHE A O 1
ATOM 1799 N N . ASP A 1 234 ? -13.726 1.772 6.674 1.00 98.56 234 ASP A N 1
ATOM 1800 C CA . ASP A 1 234 ? -14.910 2.451 6.134 1.00 98.56 234 ASP A CA 1
ATOM 1801 C C . ASP A 1 234 ? -14.560 3.763 5.427 1.00 98.56 234 ASP A C 1
ATOM 1803 O O . ASP A 1 234 ? -15.138 4.080 4.380 1.00 98.56 234 ASP A O 1
ATOM 1807 N N . ARG A 1 235 ? -13.584 4.511 5.954 1.00 98.25 235 ARG A N 1
ATOM 1808 C CA . ARG A 1 235 ? -13.063 5.727 5.308 1.00 98.25 235 ARG A CA 1
ATOM 1809 C C . ARG A 1 235 ? -12.384 5.404 3.978 1.00 98.25 235 ARG A C 1
ATOM 1811 O O . ARG A 1 235 ? -12.655 6.081 2.989 1.00 98.25 235 ARG A O 1
ATOM 1818 N N . ILE A 1 236 ? -11.559 4.359 3.937 1.00 97.50 236 ILE A N 1
ATOM 1819 C CA . ILE A 1 236 ? -10.887 3.890 2.721 1.00 97.50 236 ILE A CA 1
ATOM 1820 C C . ILE A 1 236 ? -11.898 3.374 1.703 1.00 97.50 236 ILE A C 1
ATOM 1822 O O . ILE A 1 236 ? -11.803 3.731 0.533 1.00 97.50 236 ILE A O 1
ATOM 1826 N N . ARG A 1 237 ? -12.913 2.617 2.127 1.00 98.00 237 ARG A N 1
ATOM 1827 C CA . ARG A 1 237 ? -13.999 2.160 1.252 1.00 98.00 237 ARG A CA 1
ATOM 1828 C C . ARG A 1 237 ? -14.753 3.329 0.623 1.00 98.00 237 ARG A C 1
ATOM 1830 O O . ARG A 1 237 ? -14.997 3.316 -0.582 1.00 98.00 237 ARG A O 1
ATOM 1837 N N . ALA A 1 238 ? -15.081 4.355 1.409 1.00 98.00 238 ALA A N 1
ATOM 1838 C CA . ALA A 1 238 ? -15.724 5.564 0.899 1.00 98.00 238 ALA A CA 1
ATOM 1839 C C . ALA A 1 238 ? -14.821 6.356 -0.065 1.00 98.00 238 ALA A C 1
ATOM 1841 O O . ALA A 1 238 ? -15.312 6.916 -1.045 1.00 98.00 238 ALA A O 1
ATOM 1842 N N . GLU A 1 239 ? -13.509 6.396 0.182 1.00 97.69 239 GLU A N 1
ATOM 1843 C CA . GLU A 1 239 ? -12.555 7.057 -0.711 1.00 97.69 239 GLU A CA 1
ATOM 1844 C C . GLU A 1 239 ? -12.375 6.281 -2.021 1.00 97.69 239 GLU A C 1
ATOM 1846 O O . GLU A 1 239 ? -12.523 6.848 -3.103 1.00 97.69 239 GLU A O 1
ATOM 1851 N N . ALA A 1 240 ? -12.142 4.969 -1.937 1.00 98.06 240 ALA A N 1
ATOM 1852 C CA . ALA A 1 240 ? -11.972 4.079 -3.079 1.00 98.06 240 ALA A CA 1
ATOM 1853 C C . ALA A 1 240 ? -13.222 4.022 -3.966 1.00 98.06 240 ALA A C 1
ATOM 1855 O O . ALA A 1 240 ? -13.098 3.866 -5.178 1.00 98.06 240 ALA A O 1
ATOM 1856 N N . ALA A 1 241 ? -14.427 4.210 -3.414 1.00 98.19 241 ALA A N 1
ATOM 1857 C CA . ALA A 1 241 ? -15.673 4.287 -4.186 1.00 98.19 241 ALA A CA 1
ATOM 1858 C C . ALA A 1 241 ? -15.645 5.360 -5.296 1.00 98.19 241 ALA A C 1
ATOM 1860 O O . ALA A 1 241 ? -16.317 5.202 -6.314 1.00 98.19 241 ALA A O 1
ATOM 1861 N N . LYS A 1 242 ? -14.837 6.419 -5.141 1.00 98.00 242 LYS A N 1
ATOM 1862 C CA . LYS A 1 242 ? -14.663 7.482 -6.150 1.00 98.00 242 LYS A CA 1
ATOM 1863 C C . LYS A 1 242 ? -13.834 7.041 -7.363 1.00 98.00 242 LYS A C 1
ATOM 1865 O O . LYS A 1 242 ? -13.826 7.735 -8.374 1.00 98.00 242 LYS A O 1
ATOM 1870 N N . PHE A 1 243 ? -13.144 5.905 -7.264 1.00 98.38 243 PHE A N 1
ATOM 1871 C CA . PHE A 1 243 ? -12.189 5.400 -8.250 1.00 98.38 243 PHE A CA 1
ATOM 1872 C C . PHE A 1 243 ? -12.681 4.109 -8.914 1.00 98.38 243 PHE A C 1
ATOM 1874 O O . PHE A 1 243 ? -11.890 3.201 -9.163 1.00 98.38 243 PHE A O 1
ATOM 1881 N N . SER A 1 244 ? -13.977 3.992 -9.222 1.00 98.56 244 SER A N 1
ATOM 1882 C CA . SER A 1 244 ? -14.453 2.828 -9.980 1.00 98.56 244 SER A CA 1
ATOM 1883 C C . SER A 1 244 ? -13.678 2.664 -11.301 1.00 98.56 244 SER A C 1
ATOM 1885 O O . SER A 1 244 ? -13.186 3.658 -11.856 1.00 98.56 244 SER A O 1
ATOM 1887 N N . PRO A 1 245 ? -13.554 1.435 -11.833 1.00 98.75 245 PRO A N 1
ATOM 1888 C CA . PRO A 1 245 ? -12.908 1.207 -13.126 1.00 98.75 245 PRO A CA 1
ATOM 1889 C C . PRO A 1 245 ? -13.465 2.113 -14.235 1.00 98.75 245 PRO A C 1
ATOM 1891 O O . PRO A 1 245 ? -12.714 2.660 -15.038 1.00 98.75 245 PRO A O 1
ATOM 1894 N N . GLU A 1 246 ? -14.776 2.359 -14.229 1.00 98.62 246 GLU A N 1
ATOM 1895 C CA . GLU A 1 246 ? -15.447 3.275 -15.155 1.00 98.62 246 GLU A CA 1
ATOM 1896 C C . GLU A 1 246 ? -15.018 4.733 -14.959 1.00 98.62 246 GLU A C 1
ATOM 1898 O O . GLU A 1 246 ? -14.749 5.429 -15.938 1.00 98.62 246 GLU A O 1
ATOM 1903 N N . ALA A 1 247 ? -14.945 5.203 -13.710 1.00 98.38 247 ALA A N 1
ATOM 1904 C CA . ALA A 1 247 ? -14.598 6.588 -13.397 1.00 98.38 247 ALA A CA 1
ATOM 1905 C C . ALA A 1 247 ? -13.138 6.913 -13.740 1.00 98.38 247 ALA A C 1
ATOM 1907 O O . ALA A 1 247 ? -12.825 8.040 -14.125 1.00 98.38 247 ALA A O 1
ATOM 1908 N N . THR A 1 248 ? -12.241 5.932 -13.617 1.00 98.06 248 THR A N 1
ATOM 1909 C CA . THR A 1 248 ? -10.807 6.138 -13.857 1.00 98.06 248 THR A CA 1
ATOM 1910 C C . THR A 1 248 ? -10.398 5.938 -15.313 1.00 98.06 248 THR A C 1
ATOM 1912 O O . THR A 1 248 ? -9.378 6.497 -15.712 1.00 98.06 248 THR A O 1
ATOM 1915 N N . HIS A 1 249 ? -11.193 5.237 -16.132 1.00 98.50 249 HIS A N 1
ATOM 1916 C CA . HIS A 1 249 ? -10.850 4.894 -17.519 1.00 98.50 249 HIS A CA 1
ATOM 1917 C C . HIS A 1 249 ? -10.429 6.106 -18.366 1.00 98.50 249 HIS A C 1
ATOM 1919 O O . HIS A 1 249 ? -9.380 6.073 -19.004 1.00 98.50 249 HIS A O 1
ATOM 1925 N N . ALA A 1 250 ? -11.197 7.200 -18.345 1.00 97.56 250 ALA A N 1
ATOM 1926 C CA . ALA A 1 250 ? -10.876 8.389 -19.142 1.00 97.56 250 ALA A CA 1
ATOM 1927 C C . ALA A 1 250 ? -9.557 9.063 -18.717 1.00 97.56 250 ALA A C 1
ATOM 1929 O O . ALA A 1 250 ? -8.918 9.731 -19.526 1.00 97.56 250 ALA A O 1
ATOM 1930 N N . HIS A 1 251 ? -9.157 8.897 -17.454 1.00 96.50 251 HIS A N 1
ATOM 1931 C CA . HIS A 1 251 ? -7.934 9.477 -16.912 1.00 96.50 251 HIS A CA 1
ATOM 1932 C C . HIS A 1 251 ? -6.727 8.559 -17.121 1.00 96.50 251 HIS A C 1
ATOM 1934 O O . HIS A 1 251 ? -5.673 9.026 -17.537 1.00 96.50 251 HIS A O 1
ATOM 1940 N N . THR A 1 252 ? -6.881 7.259 -16.861 1.00 97.94 252 THR A N 1
ATOM 1941 C CA . THR A 1 252 ? -5.787 6.279 -16.905 1.00 97.94 252 THR A CA 1
ATOM 1942 C C . THR A 1 252 ? -5.564 5.679 -18.287 1.00 97.94 252 THR A C 1
ATOM 1944 O O . THR A 1 252 ? -4.493 5.137 -18.542 1.00 97.94 252 THR A O 1
ATOM 1947 N N . GLY A 1 253 ? -6.566 5.720 -19.167 1.00 98.25 253 GLY A N 1
ATOM 1948 C CA . GLY A 1 253 ? -6.562 5.006 -20.446 1.00 98.25 253 GLY A CA 1
ATOM 1949 C C . GLY A 1 253 ? -6.706 3.484 -20.318 1.00 98.25 253 GLY A C 1
ATOM 1950 O O . GLY A 1 253 ? -6.682 2.785 -21.328 1.00 98.25 253 GLY A O 1
ATOM 1951 N N . VAL A 1 254 ? -6.866 2.948 -19.102 1.00 98.62 254 VAL A N 1
ATOM 1952 C CA . VAL A 1 254 ? -6.983 1.504 -18.863 1.00 98.62 254 VAL A CA 1
ATOM 1953 C C . VAL A 1 254 ? -8.451 1.099 -18.891 1.00 98.62 254 VAL A C 1
ATOM 1955 O O . VAL A 1 254 ? -9.270 1.640 -18.150 1.00 98.62 254 VAL A O 1
ATOM 1958 N N . HIS A 1 255 ? -8.785 0.126 -19.738 1.00 98.56 255 HIS A N 1
ATOM 1959 C CA . HIS A 1 255 ? -10.158 -0.350 -19.868 1.00 98.56 255 HIS A CA 1
ATOM 1960 C C . HIS A 1 255 ? -10.671 -0.957 -18.543 1.00 98.56 255 HIS A C 1
ATOM 1962 O O . HIS A 1 255 ? -9.936 -1.734 -17.922 1.00 98.56 255 HIS A O 1
ATOM 1968 N N . PRO A 1 256 ? -11.931 -0.701 -18.135 1.00 98.75 256 PRO A N 1
ATOM 1969 C CA . PRO A 1 256 ? -12.490 -1.194 -16.874 1.00 98.75 256 PRO A CA 1
ATOM 1970 C C . PRO A 1 256 ? -12.314 -2.702 -16.638 1.00 98.75 256 PRO A C 1
ATOM 1972 O O . PRO A 1 256 ? -11.959 -3.137 -15.543 1.00 98.75 256 PRO A O 1
ATOM 1975 N N . ASP A 1 257 ? -12.494 -3.512 -17.681 1.00 98.62 257 ASP A N 1
ATOM 1976 C CA . ASP A 1 257 ? -12.345 -4.971 -17.580 1.00 98.62 257 ASP A CA 1
ATOM 1977 C C . ASP A 1 257 ? -10.900 -5.419 -17.352 1.00 98.62 257 ASP A C 1
ATOM 1979 O O . ASP A 1 257 ? -10.672 -6.451 -16.723 1.00 98.62 257 ASP A O 1
ATOM 1983 N N . VAL A 1 258 ? -9.916 -4.642 -17.815 1.00 98.62 258 VAL A N 1
ATOM 1984 C CA . VAL A 1 258 ? -8.498 -4.914 -17.545 1.00 98.62 258 VAL A CA 1
ATOM 1985 C C . VAL A 1 258 ? -8.192 -4.657 -16.072 1.00 98.62 258 VAL A C 1
ATOM 1987 O O . VAL A 1 258 ? -7.510 -5.471 -15.452 1.00 98.62 258 VAL A O 1
ATOM 1990 N N . VAL A 1 259 ? -8.750 -3.588 -15.491 1.00 98.75 259 VAL A N 1
ATOM 1991 C CA . VAL A 1 259 ? -8.628 -3.294 -14.052 1.00 98.75 259 VAL A CA 1
ATOM 1992 C C . VAL A 1 259 ? -9.234 -4.428 -13.224 1.00 98.75 259 VAL A C 1
ATOM 1994 O O . VAL A 1 259 ? -8.570 -4.969 -12.342 1.00 98.75 259 VAL A O 1
ATOM 1997 N N . ARG A 1 260 ? -10.463 -4.851 -13.552 1.00 98.69 260 ARG A N 1
ATOM 1998 C CA . ARG A 1 260 ? -11.132 -5.969 -12.865 1.00 98.69 260 ARG A CA 1
ATOM 1999 C C . ARG A 1 260 ? -10.353 -7.268 -12.981 1.00 98.69 260 ARG A C 1
ATOM 2001 O O . ARG A 1 260 ? -10.176 -7.969 -11.990 1.00 98.69 260 ARG A O 1
ATOM 2008 N N . ARG A 1 261 ? -9.881 -7.587 -14.188 1.00 98.50 261 ARG A N 1
ATOM 2009 C CA . ARG A 1 261 ? -9.070 -8.778 -14.442 1.00 98.50 261 ARG A CA 1
ATOM 2010 C C . ARG A 1 261 ? -7.805 -8.766 -13.589 1.00 98.50 261 ARG A C 1
ATOM 2012 O O . ARG A 1 261 ? -7.559 -9.750 -12.906 1.00 98.50 261 ARG A O 1
ATOM 2019 N N . LEU A 1 262 ? -7.055 -7.663 -13.588 1.00 98.31 262 LEU A N 1
ATOM 2020 C CA . LEU A 1 262 ? -5.831 -7.538 -12.798 1.00 98.31 262 LEU A CA 1
ATOM 2021 C C . LEU A 1 262 ? -6.104 -7.692 -11.295 1.00 98.31 262 LEU A C 1
ATOM 2023 O O . LEU A 1 262 ? -5.405 -8.458 -10.641 1.00 98.31 262 LEU A O 1
ATOM 2027 N N . ALA A 1 263 ? -7.124 -7.015 -10.761 1.00 98.25 263 ALA A N 1
ATOM 2028 C CA . ALA A 1 263 ? -7.475 -7.104 -9.343 1.00 98.25 263 ALA A CA 1
ATOM 2029 C C . ALA A 1 263 ? -7.854 -8.535 -8.923 1.00 98.25 263 ALA A C 1
ATOM 2031 O O . ALA A 1 263 ? -7.348 -9.034 -7.921 1.00 98.25 263 ALA A O 1
ATOM 2032 N N . ARG A 1 264 ? -8.702 -9.209 -9.713 1.00 98.50 264 ARG A N 1
ATOM 2033 C CA . ARG A 1 264 ? -9.153 -10.585 -9.443 1.00 98.50 264 ARG A CA 1
ATOM 2034 C C . ARG A 1 264 ? -8.023 -11.598 -9.552 1.00 98.50 264 ARG A C 1
ATOM 2036 O O . ARG A 1 264 ? -7.892 -12.458 -8.692 1.00 98.50 264 ARG A O 1
ATOM 2043 N N . GLU A 1 265 ? -7.226 -11.510 -10.615 1.00 97.69 265 GLU A N 1
ATOM 2044 C CA . GLU A 1 265 ? -6.122 -12.444 -10.843 1.00 97.69 265 GLU A CA 1
ATOM 2045 C C . GLU A 1 265 ? -5.028 -12.285 -9.783 1.00 97.69 265 GLU A C 1
ATOM 2047 O O . GLU A 1 265 ? -4.522 -13.291 -9.304 1.00 97.69 265 GLU A O 1
ATOM 2052 N N . PHE A 1 266 ? -4.718 -11.052 -9.365 1.00 95.69 266 PHE A N 1
ATOM 2053 C CA . PHE A 1 266 ? -3.767 -10.805 -8.279 1.00 95.69 266 PHE A CA 1
ATOM 2054 C C . PHE A 1 266 ? -4.288 -11.323 -6.934 1.00 95.69 266 PHE A C 1
ATOM 2056 O O . PHE A 1 266 ? -3.564 -12.014 -6.232 1.00 95.69 266 PHE A O 1
ATOM 2063 N N . ALA A 1 267 ? -5.551 -11.048 -6.585 1.00 95.62 267 ALA A N 1
ATOM 2064 C CA . ALA A 1 267 ? -6.132 -11.532 -5.331 1.00 95.62 267 ALA A CA 1
ATOM 2065 C C . ALA A 1 267 ? -6.182 -13.070 -5.261 1.00 95.62 267 ALA A C 1
ATOM 2067 O O . ALA A 1 267 ? -5.971 -13.642 -4.197 1.00 95.62 267 ALA A O 1
ATOM 2068 N N . ALA A 1 268 ? -6.433 -13.739 -6.393 1.00 96.31 268 ALA A N 1
ATOM 2069 C CA . ALA A 1 268 ? -6.518 -15.198 -6.478 1.00 96.31 268 ALA A CA 1
ATOM 2070 C C . ALA A 1 268 ? -5.159 -15.914 -6.605 1.00 96.31 268 ALA A C 1
ATOM 2072 O O . ALA A 1 268 ? -5.113 -17.142 -6.498 1.00 96.31 268 ALA A O 1
ATOM 2073 N N . ALA A 1 269 ? -4.079 -15.184 -6.886 1.00 92.62 269 ALA A N 1
ATOM 2074 C CA . ALA A 1 269 ? -2.739 -15.748 -6.994 1.00 92.62 269 ALA A CA 1
ATOM 2075 C C . ALA A 1 269 ? -2.245 -16.256 -5.632 1.00 92.62 269 ALA A C 1
ATOM 2077 O O . ALA A 1 269 ? -2.634 -15.739 -4.584 1.00 92.62 269 ALA A O 1
ATOM 2078 N N . ARG A 1 270 ? -1.395 -17.287 -5.639 1.00 90.19 270 ARG A N 1
ATOM 2079 C CA . ARG A 1 270 ? -0.872 -17.881 -4.402 1.00 90.19 270 ARG A CA 1
ATOM 2080 C C . ARG A 1 270 ? 0.297 -17.078 -3.847 1.00 90.19 270 ARG A C 1
ATOM 2082 O O . ARG A 1 270 ? 0.429 -16.979 -2.633 1.00 90.19 270 ARG A O 1
ATOM 2089 N N . ASP A 1 271 ? 1.164 -16.596 -4.728 1.00 87.38 271 ASP A N 1
ATOM 2090 C CA . ASP A 1 271 ? 2.351 -15.826 -4.373 1.00 87.38 271 ASP A CA 1
ATOM 2091 C C . ASP A 1 271 ? 2.552 -14.685 -5.385 1.00 87.38 271 ASP A C 1
ATOM 2093 O O . ASP A 1 271 ? 3.455 -14.732 -6.236 1.00 87.38 271 ASP A O 1
ATOM 2097 N N . PRO A 1 272 ? 1.644 -13.690 -5.381 1.00 90.19 272 PRO A N 1
ATOM 2098 C CA . PRO A 1 272 ? 1.768 -12.541 -6.250 1.00 90.19 272 PRO A CA 1
ATOM 2099 C C . PRO A 1 272 ? 2.774 -11.529 -5.701 1.00 90.19 272 PRO A C 1
ATOM 2101 O O . PRO A 1 272 ? 2.935 -11.360 -4.496 1.00 90.19 272 PRO A O 1
ATOM 2104 N N . GLY A 1 273 ? 3.391 -10.766 -6.600 1.00 86.44 273 GLY A N 1
ATOM 2105 C CA . GLY A 1 273 ? 4.310 -9.697 -6.228 1.00 86.44 273 GLY A CA 1
ATOM 2106 C C . GLY A 1 273 ? 4.224 -8.494 -7.153 1.00 86.44 273 GLY A C 1
ATOM 2107 O O . GLY A 1 273 ? 4.054 -8.617 -8.368 1.00 86.44 273 GLY A O 1
ATOM 2108 N N . ILE A 1 274 ? 4.391 -7.303 -6.576 1.00 88.50 274 ILE A N 1
ATOM 2109 C CA . ILE A 1 274 ? 4.530 -6.053 -7.326 1.00 88.50 274 ILE A CA 1
ATOM 2110 C C . ILE A 1 274 ? 5.981 -5.601 -7.240 1.00 88.50 274 ILE A C 1
ATOM 2112 O O . ILE A 1 274 ? 6.523 -5.376 -6.160 1.00 88.50 274 ILE A O 1
ATOM 2116 N N . THR A 1 275 ? 6.607 -5.410 -8.395 1.00 87.50 275 THR A N 1
ATOM 2117 C CA . THR A 1 275 ? 7.906 -4.749 -8.489 1.00 87.50 275 THR A CA 1
ATOM 2118 C C . THR A 1 275 ? 7.721 -3.359 -9.065 1.00 87.50 275 THR A C 1
ATOM 2120 O O . THR A 1 275 ? 7.391 -3.192 -10.241 1.00 87.50 275 THR A O 1
ATOM 2123 N N . VAL A 1 276 ? 7.981 -2.357 -8.231 1.00 87.06 276 VAL A N 1
ATOM 2124 C CA . VAL A 1 276 ? 7.875 -0.948 -8.602 1.00 87.06 276 VAL A CA 1
ATOM 2125 C C . VAL A 1 276 ? 9.232 -0.427 -9.057 1.00 87.06 276 VAL A C 1
ATOM 2127 O O . VAL A 1 276 ? 10.234 -0.537 -8.349 1.00 87.06 276 VAL A O 1
ATOM 2130 N N . GLY A 1 277 ? 9.274 0.160 -10.248 1.00 85.75 277 GLY A N 1
ATOM 2131 C CA . GLY A 1 277 ? 10.474 0.810 -10.755 1.00 85.75 277 GLY A CA 1
ATOM 2132 C C . GLY A 1 277 ? 10.637 2.233 -10.226 1.00 85.75 277 GLY A C 1
ATOM 2133 O O . GLY A 1 277 ? 9.672 2.932 -9.914 1.00 85.75 277 GLY A O 1
ATOM 2134 N N . PHE A 1 278 ? 11.883 2.715 -10.196 1.00 86.19 278 PHE A N 1
ATOM 2135 C CA . PHE A 1 278 ? 12.185 4.049 -9.672 1.00 86.19 278 PHE A CA 1
ATOM 2136 C C . PHE A 1 278 ? 11.594 5.208 -10.480 1.00 86.19 278 PHE A C 1
ATOM 2138 O O . PHE A 1 278 ? 11.627 6.349 -10.022 1.00 86.19 278 PHE A O 1
ATOM 2145 N N . SER A 1 279 ? 11.078 4.951 -11.679 1.00 86.94 279 SER A N 1
ATOM 2146 C CA . SER A 1 279 ? 10.381 5.949 -12.487 1.00 86.94 279 SER A CA 1
ATOM 2147 C C . SER A 1 279 ? 9.145 6.489 -11.768 1.00 86.94 279 SER A C 1
ATOM 2149 O O . SER A 1 279 ? 8.911 7.695 -11.803 1.00 86.94 279 SER A O 1
ATOM 2151 N N . LEU A 1 280 ? 8.415 5.643 -11.031 1.00 85.00 280 LEU A N 1
ATOM 2152 C CA . LEU A 1 280 ? 7.225 6.070 -10.294 1.00 85.00 280 LEU A CA 1
ATOM 2153 C C . LEU A 1 280 ? 7.575 7.077 -9.188 1.00 85.00 280 LEU A C 1
ATOM 2155 O O . LEU A 1 280 ? 6.901 8.089 -9.031 1.00 85.00 280 LEU A O 1
ATOM 2159 N N . HIS A 1 281 ? 8.699 6.878 -8.496 1.00 83.69 281 HIS A N 1
ATOM 2160 C CA . HIS A 1 281 ? 9.186 7.776 -7.439 1.00 83.69 281 HIS A CA 1
ATOM 2161 C C . HIS A 1 281 ? 9.678 9.143 -7.943 1.00 83.69 281 HIS A C 1
ATOM 2163 O O . HIS A 1 281 ? 9.953 10.032 -7.137 1.00 83.69 281 HIS A O 1
ATOM 2169 N N . LYS A 1 282 ? 9.780 9.326 -9.264 1.00 88.12 282 LYS A N 1
ATOM 2170 C CA . LYS A 1 282 ? 10.157 10.597 -9.903 1.00 88.12 282 LYS A CA 1
ATOM 2171 C C . LYS A 1 282 ? 8.942 11.461 -10.255 1.00 88.12 282 LYS A C 1
ATOM 2173 O O . LYS A 1 282 ? 9.113 12.607 -10.664 1.00 88.12 282 LYS A O 1
ATOM 2178 N N . TYR A 1 283 ? 7.725 10.955 -10.052 1.00 88.00 283 TYR A N 1
ATOM 2179 C CA . TYR A 1 283 ? 6.500 11.749 -10.115 1.00 88.00 283 TYR A CA 1
ATOM 2180 C C . TYR A 1 283 ? 6.189 12.372 -8.754 1.00 88.00 283 TYR A C 1
ATOM 2182 O O . TYR A 1 283 ? 6.312 11.715 -7.721 1.00 88.00 283 TYR A O 1
ATOM 2190 N N . ALA A 1 284 ? 5.681 13.609 -8.754 1.00 85.38 284 ALA A N 1
ATOM 2191 C CA . ALA A 1 284 ? 5.246 14.293 -7.531 1.00 85.38 284 ALA A CA 1
ATOM 2192 C C . ALA A 1 284 ? 4.227 13.463 -6.723 1.00 85.38 284 ALA A C 1
ATOM 2194 O O . ALA A 1 284 ? 4.293 13.409 -5.498 1.00 85.38 284 ALA A O 1
ATOM 2195 N N . TRP A 1 285 ? 3.327 12.765 -7.422 1.00 84.81 285 TRP A N 1
ATOM 2196 C CA . TRP A 1 285 ? 2.276 11.932 -6.830 1.00 84.81 285 TRP A CA 1
ATOM 2197 C C . TRP A 1 285 ? 2.626 10.442 -6.753 1.00 84.81 285 TRP A C 1
ATOM 2199 O O . TRP A 1 285 ? 1.804 9.645 -6.301 1.00 84.81 285 TRP A O 1
ATOM 2209 N N . GLY A 1 286 ? 3.847 10.051 -7.136 1.00 86.38 286 GLY A N 1
ATOM 2210 C CA . GLY A 1 286 ? 4.294 8.655 -7.089 1.00 86.38 286 GLY A CA 1
ATOM 2211 C C . GLY A 1 286 ? 4.254 8.058 -5.685 1.00 86.38 286 GLY A C 1
ATOM 2212 O O . GLY A 1 286 ? 4.003 6.871 -5.515 1.00 86.38 286 GLY A O 1
ATOM 2213 N N . ILE A 1 287 ? 4.412 8.904 -4.662 1.00 88.69 287 ILE A N 1
ATOM 2214 C CA . ILE A 1 287 ? 4.255 8.520 -3.257 1.00 88.69 287 ILE A CA 1
ATOM 2215 C C . ILE A 1 287 ? 2.863 7.945 -2.957 1.00 88.69 287 ILE A C 1
ATOM 2217 O O . ILE A 1 287 ? 2.762 6.937 -2.263 1.00 88.69 287 ILE A O 1
ATOM 2221 N N . LEU A 1 288 ? 1.804 8.541 -3.517 1.00 90.88 288 LEU A N 1
ATOM 2222 C CA . LEU A 1 288 ? 0.427 8.088 -3.317 1.00 90.88 288 LEU A CA 1
ATOM 2223 C C . LEU A 1 288 ? 0.141 6.815 -4.111 1.00 90.88 288 LEU A C 1
ATOM 2225 O O . LEU A 1 288 ? -0.552 5.940 -3.609 1.00 90.88 288 LEU A O 1
ATOM 2229 N N . ALA A 1 289 ? 0.701 6.689 -5.317 1.00 91.31 289 ALA A N 1
ATOM 2230 C CA . ALA A 1 289 ? 0.587 5.464 -6.103 1.00 91.31 289 ALA A CA 1
ATOM 2231 C C . ALA A 1 289 ? 1.205 4.269 -5.363 1.00 91.31 289 ALA A C 1
ATOM 2233 O O . ALA A 1 289 ? 0.547 3.248 -5.195 1.00 91.31 289 ALA A O 1
ATOM 2234 N N . CYS A 1 290 ? 2.420 4.431 -4.833 1.00 88.88 290 CYS A N 1
ATOM 2235 C CA . CYS A 1 290 ? 3.088 3.398 -4.042 1.00 88.88 290 CYS A CA 1
ATOM 2236 C C . CYS A 1 290 ? 2.339 3.066 -2.746 1.00 88.88 290 CYS A C 1
ATOM 2238 O O . CYS A 1 290 ? 2.282 1.906 -2.352 1.00 88.88 290 CYS A O 1
ATOM 2240 N N . TRP A 1 291 ? 1.749 4.063 -2.082 1.00 89.19 291 TRP A N 1
ATOM 2241 C CA . TRP A 1 291 ? 0.947 3.807 -0.886 1.00 89.19 291 TRP A CA 1
ATOM 2242 C C . TRP A 1 291 ? -0.357 3.062 -1.213 1.00 89.19 291 TRP A C 1
ATOM 2244 O O . TRP A 1 291 ? -0.730 2.136 -0.501 1.00 89.19 291 TRP A O 1
ATOM 2254 N N . ALA A 1 292 ? -1.017 3.397 -2.323 1.00 92.94 292 ALA A N 1
ATOM 2255 C CA . ALA A 1 292 ? -2.198 2.676 -2.792 1.00 92.94 292 ALA A CA 1
ATOM 2256 C C . ALA A 1 292 ? -1.870 1.246 -3.263 1.00 92.94 292 ALA A C 1
ATOM 2258 O O . ALA A 1 292 ? -2.678 0.345 -3.070 1.00 92.94 292 ALA A O 1
ATOM 2259 N N . GLN A 1 293 ? -0.685 1.016 -3.839 1.00 91.56 293 GLN A N 1
ATOM 2260 C CA . GLN A 1 293 ? -0.187 -0.327 -4.167 1.00 91.56 293 GLN A CA 1
ATOM 2261 C C . GLN A 1 293 ? 0.058 -1.163 -2.907 1.00 91.56 293 GLN A C 1
ATOM 2263 O O . GLN A 1 293 ? -0.354 -2.315 -2.868 1.00 91.56 293 GLN A O 1
ATOM 2268 N N . ALA A 1 294 ? 0.663 -0.573 -1.871 1.00 90.25 294 ALA A N 1
ATOM 2269 C CA . ALA A 1 294 ? 0.794 -1.213 -0.563 1.00 90.25 294 ALA A CA 1
ATOM 2270 C C . ALA A 1 294 ? -0.585 -1.584 0.004 1.00 90.25 294 ALA A C 1
ATOM 2272 O O . ALA A 1 294 ? -0.846 -2.741 0.303 1.00 90.25 294 ALA A O 1
ATOM 2273 N N . LEU A 1 295 ? -1.523 -0.632 0.029 1.00 93.31 295 LEU A N 1
ATOM 2274 C CA . LEU A 1 295 ? -2.899 -0.895 0.456 1.00 93.31 295 LEU A CA 1
ATOM 2275 C C . LEU A 1 295 ? -3.558 -2.027 -0.349 1.00 93.31 295 LEU A C 1
ATOM 2277 O O . LEU A 1 295 ? -4.265 -2.849 0.224 1.00 93.31 295 LEU A O 1
ATOM 2281 N N . TRP A 1 296 ? -3.336 -2.082 -1.663 1.00 93.75 296 TRP A N 1
ATOM 2282 C CA . TRP A 1 296 ? -3.838 -3.167 -2.502 1.00 93.75 296 TRP A CA 1
ATOM 2283 C C . TRP A 1 296 ? -3.273 -4.527 -2.072 1.00 93.75 296 TRP A C 1
ATOM 2285 O O . TRP A 1 296 ? -4.065 -5.442 -1.846 1.00 93.75 296 TRP A O 1
ATOM 2295 N N . CYS A 1 297 ? -1.953 -4.643 -1.879 1.00 90.75 297 CYS A N 1
ATOM 2296 C CA . CYS A 1 297 ? -1.329 -5.866 -1.367 1.00 90.75 297 CYS A CA 1
ATOM 2297 C C . CYS A 1 297 ? -1.898 -6.257 0.005 1.00 90.75 297 CYS A C 1
ATOM 2299 O O . CYS A 1 297 ? -2.308 -7.407 0.183 1.00 90.75 297 CYS A O 1
ATOM 2301 N N . ALA A 1 298 ? -1.981 -5.296 0.934 1.00 91.12 298 ALA A N 1
ATOM 2302 C CA . ALA A 1 298 ? -2.481 -5.502 2.292 1.00 91.12 298 ALA A CA 1
ATOM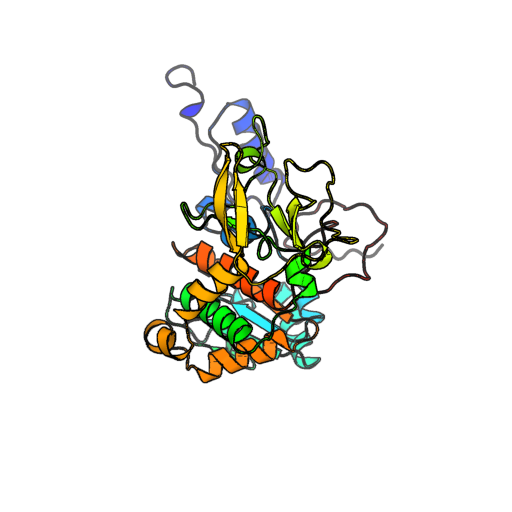 2303 C C . ALA A 1 298 ? -3.919 -6.028 2.302 1.00 91.12 298 ALA A C 1
ATOM 2305 O O . ALA A 1 298 ? -4.233 -6.969 3.024 1.00 91.12 298 ALA A O 1
ATOM 2306 N N . LEU A 1 299 ? -4.797 -5.448 1.476 1.00 94.69 299 LEU A N 1
ATOM 2307 C CA . LEU A 1 299 ? -6.189 -5.885 1.383 1.00 94.69 299 LEU A CA 1
ATOM 2308 C C . LEU A 1 299 ? -6.311 -7.321 0.880 1.00 94.69 299 LEU A C 1
ATOM 2310 O O . LEU A 1 299 ? -7.236 -8.007 1.284 1.00 94.69 299 LEU A O 1
ATOM 2314 N N . THR A 1 300 ? -5.402 -7.779 0.023 1.00 92.31 300 THR A N 1
ATOM 2315 C CA . THR A 1 300 ? -5.416 -9.153 -0.503 1.00 92.31 300 THR A CA 1
ATOM 2316 C C . THR A 1 300 ? -4.634 -10.158 0.349 1.00 92.31 300 THR A C 1
ATOM 2318 O O . THR A 1 300 ? -4.537 -11.312 -0.043 1.00 92.31 300 THR A O 1
ATOM 2321 N N . GLY A 1 301 ? -4.056 -9.739 1.482 1.00 85.06 301 GLY A N 1
ATOM 2322 C CA . GLY A 1 301 ? -3.251 -10.615 2.346 1.00 85.06 301 GLY A CA 1
ATOM 2323 C C . GLY A 1 301 ? -1.878 -10.988 1.776 1.00 85.06 301 GLY A C 1
ATOM 2324 O O . GLY A 1 301 ? -1.151 -11.786 2.362 1.00 85.06 301 GLY A O 1
ATOM 2325 N N . HIS A 1 302 ? -1.485 -10.378 0.656 1.00 79.44 302 HIS A N 1
ATOM 2326 C CA . HIS A 1 302 ? -0.247 -10.678 -0.074 1.00 79.44 302 HIS A CA 1
ATOM 2327 C C . HIS A 1 302 ? 0.924 -9.796 0.359 1.00 79.44 302 HIS A C 1
ATOM 2329 O O . HIS A 1 302 ? 1.841 -9.515 -0.407 1.00 79.44 302 HIS A O 1
ATOM 2335 N N . GLU A 1 303 ? 0.905 -9.338 1.607 1.00 65.19 303 GLU A N 1
ATOM 2336 C CA . GLU A 1 303 ? 2.039 -8.670 2.227 1.00 65.19 303 GLU A CA 1
ATOM 2337 C C . GLU A 1 303 ? 2.731 -9.617 3.197 1.00 65.19 303 GLU A C 1
ATOM 2339 O O . GLU A 1 303 ? 2.138 -10.146 4.131 1.00 65.19 303 GLU A O 1
ATOM 2344 N N . VAL A 1 304 ? 4.036 -9.763 3.035 1.00 45.88 304 VAL A N 1
ATOM 2345 C CA . VAL A 1 304 ? 4.898 -10.303 4.079 1.00 45.88 304 VAL A CA 1
ATOM 2346 C C . VAL A 1 304 ? 5.777 -9.186 4.538 1.00 45.88 304 VAL A C 1
ATOM 2348 O O . VAL A 1 304 ? 6.827 -8.906 3.978 1.00 45.88 304 VAL A O 1
ATOM 2351 N N . VAL A 1 305 ? 5.320 -8.540 5.599 1.00 37.97 305 VAL A N 1
ATOM 2352 C CA . VAL A 1 305 ? 6.228 -7.840 6.486 1.00 37.97 305 VAL A CA 1
ATOM 2353 C C . VAL A 1 305 ? 6.863 -8.918 7.354 1.00 37.97 305 VAL A C 1
ATOM 2355 O O . VAL A 1 305 ? 6.419 -9.179 8.472 1.00 37.97 305 VAL A O 1
ATOM 2358 N N . ASP A 1 306 ? 7.891 -9.587 6.827 1.00 29.69 306 ASP A N 1
ATOM 2359 C CA . ASP A 1 306 ? 8.780 -10.339 7.702 1.00 29.69 306 ASP A CA 1
ATOM 2360 C C . ASP A 1 306 ? 9.516 -9.316 8.579 1.00 29.69 306 ASP A C 1
ATOM 2362 O O . ASP A 1 306 ? 10.440 -8.613 8.156 1.00 29.69 306 ASP A O 1
ATOM 2366 N N . THR A 1 307 ? 9.041 -9.165 9.818 1.00 30.28 307 THR A N 1
ATOM 2367 C CA . THR A 1 307 ? 9.696 -8.336 10.839 1.00 30.28 307 THR A CA 1
ATOM 2368 C C . THR A 1 307 ? 11.061 -8.890 11.249 1.00 30.28 307 THR A C 1
ATOM 2370 O O . THR A 1 307 ? 11.806 -8.221 11.967 1.00 30.28 307 THR A O 1
ATOM 2373 N N . GLU A 1 308 ? 11.420 -10.075 10.763 1.00 26.36 308 GLU A N 1
ATOM 2374 C CA . GLU A 1 308 ? 12.735 -10.666 10.872 1.00 26.36 308 GLU A CA 1
ATOM 2375 C C . GLU A 1 308 ? 13.307 -10.931 9.477 1.00 26.36 308 GLU A C 1
ATOM 2377 O O . GLU A 1 308 ? 13.309 -12.048 8.992 1.00 26.36 308 GLU A O 1
ATOM 2382 N N . HIS A 1 309 ? 13.994 -9.916 8.950 1.00 27.44 309 HIS A N 1
ATOM 2383 C CA . HIS A 1 309 ? 14.962 -9.996 7.850 1.00 27.44 309 HIS A CA 1
ATOM 2384 C C . HIS A 1 309 ? 14.428 -9.665 6.455 1.00 27.44 309 HIS A C 1
ATOM 2386 O O . HIS A 1 309 ? 13.803 -10.450 5.767 1.00 27.44 309 HIS A O 1
ATOM 2392 N N . GLN A 1 310 ? 14.856 -8.478 6.022 1.00 31.78 310 GLN A N 1
ATOM 2393 C CA . GLN A 1 310 ? 15.278 -8.163 4.664 1.00 31.78 310 GLN A CA 1
ATOM 2394 C C . GLN A 1 310 ? 14.414 -8.702 3.517 1.00 31.78 310 GLN A C 1
ATOM 2396 O O . GLN A 1 310 ? 14.689 -9.741 2.939 1.00 31.78 310 GLN A O 1
ATOM 2401 N N . TRP A 1 311 ? 13.556 -7.788 3.067 1.00 36.31 311 TRP A N 1
ATOM 2402 C CA . TRP A 1 311 ? 13.109 -7.658 1.698 1.00 36.31 311 TRP A CA 1
ATOM 2403 C C . TRP A 1 311 ? 12.112 -8.798 1.246 1.00 36.31 311 TRP A C 1
ATOM 2405 O O . TRP A 1 311 ? 12.526 -9.780 0.645 1.00 36.31 311 TRP A O 1
ATOM 2415 N N . SER A 1 312 ? 10.783 -8.603 1.420 1.00 33.78 312 SER A N 1
ATOM 2416 C CA . SER A 1 312 ? 9.691 -8.824 0.416 1.00 33.78 312 SER A CA 1
ATOM 2417 C C . SER A 1 312 ? 8.399 -8.101 0.864 1.00 33.78 312 SER A C 1
ATOM 2419 O O . SER A 1 312 ? 8.365 -7.554 1.963 1.00 33.78 312 SER A O 1
ATOM 2421 N N . LEU A 1 313 ? 7.372 -8.030 0.008 1.00 36.12 313 LEU A N 1
ATOM 2422 C CA . LEU A 1 313 ? 5.961 -7.965 0.413 1.00 36.12 313 LEU A CA 1
ATOM 2423 C C . LEU A 1 313 ? 5.283 -9.169 -0.266 1.00 36.12 313 LEU A C 1
ATOM 2425 O O . LEU A 1 313 ? 4.944 -9.066 -1.439 1.00 36.12 313 LEU A O 1
ATOM 2429 N N . GLY A 1 314 ? 5.198 -10.314 0.420 1.00 39.53 314 GLY A N 1
ATOM 2430 C CA . GLY A 1 314 ? 4.489 -11.529 -0.034 1.00 39.53 314 GLY A CA 1
ATOM 2431 C C . GLY A 1 314 ? 5.060 -12.853 0.523 1.00 39.53 314 GLY A C 1
ATOM 2432 O O . GLY A 1 314 ? 6.232 -12.908 0.882 1.00 39.53 314 GLY A O 1
ATOM 2433 N N . GLY A 1 315 ? 4.204 -13.879 0.659 1.00 40.50 315 GLY A N 1
ATOM 2434 C CA . GLY A 1 315 ? 4.241 -15.108 1.496 1.00 40.50 315 GLY A CA 1
ATOM 2435 C C . GLY A 1 315 ? 5.542 -15.911 1.738 1.00 40.50 315 GLY A C 1
ATOM 2436 O O . GLY A 1 315 ? 5.757 -16.911 1.064 1.00 40.50 315 GLY A O 1
ATOM 2437 N N . ILE A 1 316 ? 6.310 -15.651 2.814 1.00 44.16 316 ILE A N 1
ATOM 2438 C CA . ILE A 1 316 ? 7.476 -16.474 3.216 1.00 44.16 316 ILE A CA 1
ATOM 2439 C C . ILE A 1 316 ? 7.502 -16.767 4.733 1.00 44.16 316 ILE A C 1
ATOM 2441 O O . ILE A 1 316 ? 8.423 -16.417 5.459 1.00 44.16 316 ILE A O 1
ATOM 2445 N N . GLY A 1 317 ? 6.477 -17.450 5.244 1.00 43.31 317 GLY A N 1
ATOM 2446 C CA . GLY A 1 317 ? 6.455 -17.965 6.626 1.00 43.31 317 GLY A CA 1
ATOM 2447 C C . GLY A 1 317 ? 7.415 -19.135 6.966 1.00 43.31 317 GLY A C 1
ATOM 2448 O O . GLY A 1 317 ? 7.792 -19.244 8.134 1.00 43.31 317 GLY A O 1
ATOM 2449 N N . PRO A 1 318 ? 7.826 -20.036 6.040 1.00 38.75 318 PRO A N 1
ATOM 2450 C CA . PRO A 1 318 ? 8.602 -21.229 6.429 1.00 38.75 318 PRO A CA 1
ATOM 2451 C C . PRO A 1 318 ? 10.140 -21.123 6.387 1.00 38.75 318 PRO A C 1
ATOM 2453 O O . PRO A 1 318 ? 10.797 -22.077 6.801 1.00 38.75 318 PRO A O 1
ATOM 2456 N N . LEU A 1 319 ? 10.737 -20.037 5.873 1.00 42.97 319 LEU A N 1
ATOM 2457 C CA . LEU A 1 319 ? 12.187 -19.963 5.585 1.00 42.97 319 LEU A CA 1
ATOM 2458 C C . LEU A 1 319 ? 13.007 -19.098 6.558 1.00 42.97 319 LEU A C 1
ATOM 2460 O O . LEU A 1 319 ? 14.105 -18.665 6.204 1.00 42.97 319 LEU A O 1
ATOM 2464 N N . SER A 1 320 ? 12.555 -18.889 7.801 1.00 40.75 320 SER A N 1
ATOM 2465 C CA . SER A 1 320 ? 13.383 -18.214 8.810 1.00 40.75 320 SER A CA 1
ATOM 2466 C C . SER A 1 320 ? 14.662 -19.023 9.097 1.00 40.75 320 SER A C 1
ATOM 2468 O O . SER A 1 320 ? 14.702 -20.005 9.839 1.00 40.75 320 SER A O 1
ATOM 2470 N N . SER A 1 321 ? 15.746 -18.632 8.428 1.00 38.41 321 SER A N 1
ATOM 2471 C CA . SER A 1 321 ? 17.067 -19.229 8.580 1.00 38.41 321 SER A CA 1
ATOM 2472 C C . SER A 1 321 ? 17.605 -18.929 9.987 1.00 38.41 321 SER A C 1
ATOM 2474 O O . SER 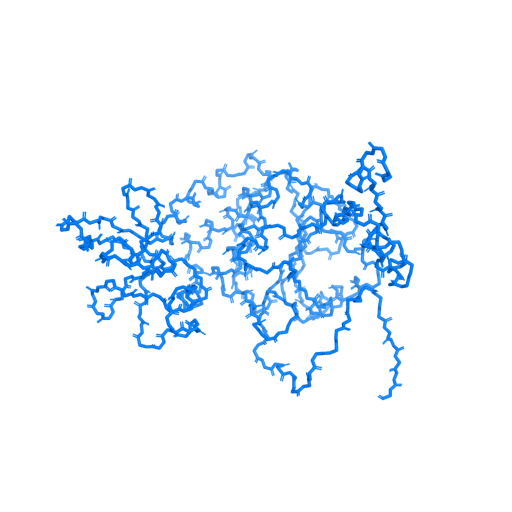A 1 321 ? 17.648 -17.766 10.382 1.00 38.41 321 SER A O 1
ATOM 2476 N N . PRO A 1 322 ? 18.098 -19.922 10.751 1.00 39.66 322 PRO A N 1
ATOM 2477 C CA . PRO A 1 322 ? 18.600 -19.724 12.117 1.00 39.66 322 PRO A CA 1
ATOM 2478 C C . PRO A 1 322 ? 19.980 -19.034 12.184 1.00 39.66 322 PRO A C 1
ATOM 2480 O O . PRO A 1 322 ? 20.649 -19.081 13.218 1.00 39.66 322 PRO A O 1
ATOM 2483 N N . LYS A 1 323 ? 20.464 -18.432 11.090 1.00 32.69 323 LYS A N 1
ATOM 2484 C CA . LYS A 1 323 ? 21.785 -17.788 11.025 1.00 32.69 323 LYS A CA 1
ATOM 2485 C C . LYS A 1 323 ? 21.654 -16.261 11.128 1.00 32.69 323 LYS A C 1
ATOM 2487 O O . LYS A 1 323 ? 20.818 -15.688 10.439 1.00 32.69 323 LYS A O 1
ATOM 2492 N N . PRO A 1 324 ? 22.508 -15.576 11.913 1.00 30.09 324 PRO A N 1
ATOM 2493 C CA . PRO A 1 324 ? 22.472 -14.121 12.016 1.00 30.09 324 PRO A CA 1
ATOM 2494 C C . PRO A 1 324 ? 22.817 -13.451 10.678 1.00 30.09 324 PRO A C 1
ATOM 2496 O O . PRO A 1 324 ? 23.735 -13.879 9.971 1.00 30.09 324 PRO A O 1
ATOM 2499 N N . ALA A 1 325 ? 22.100 -12.370 10.366 1.00 30.98 325 ALA A N 1
ATOM 2500 C CA . ALA A 1 325 ? 22.259 -11.585 9.149 1.00 30.98 325 ALA A CA 1
ATOM 2501 C C . ALA A 1 325 ? 23.701 -11.095 8.958 1.00 30.98 325 ALA A C 1
ATOM 2503 O O . ALA A 1 325 ? 24.236 -10.327 9.763 1.00 30.98 325 ALA A O 1
ATOM 2504 N N . ARG A 1 326 ? 24.320 -11.475 7.839 1.00 27.17 326 ARG A N 1
ATOM 2505 C CA . ARG A 1 326 ? 25.493 -10.765 7.328 1.00 27.17 326 ARG A CA 1
ATOM 2506 C C . ARG A 1 326 ? 24.990 -9.546 6.568 1.00 27.17 326 ARG A C 1
ATOM 2508 O O . ARG A 1 326 ? 24.347 -9.669 5.535 1.00 27.17 326 ARG A O 1
ATOM 2515 N N . PHE A 1 327 ? 25.261 -8.362 7.104 1.00 25.78 327 PHE A N 1
ATOM 2516 C CA . PHE A 1 327 ? 24.994 -7.099 6.429 1.00 25.78 327 PHE A CA 1
ATOM 2517 C C . PHE A 1 327 ? 25.754 -7.058 5.094 1.00 25.78 327 PHE A C 1
ATOM 2519 O O . PHE A 1 327 ? 26.984 -7.045 5.081 1.00 25.78 327 PHE A O 1
ATOM 2526 N N . GLY A 1 328 ? 25.024 -7.021 3.981 1.00 24.91 328 GLY A N 1
ATOM 2527 C CA . GLY A 1 328 ? 25.577 -6.855 2.643 1.00 24.91 328 GLY A CA 1
ATOM 2528 C C . GLY A 1 328 ? 24.572 -6.137 1.756 1.00 24.91 328 GLY A C 1
ATOM 2529 O O . GLY A 1 328 ? 23.728 -6.766 1.135 1.00 24.91 328 GLY A O 1
ATOM 2530 N N . SER A 1 329 ? 24.639 -4.806 1.694 1.00 27.83 329 SER A N 1
ATOM 2531 C CA . SER A 1 329 ? 23.979 -4.064 0.619 1.00 27.83 329 SER A CA 1
ATOM 2532 C C . SER A 1 329 ? 24.698 -4.402 -0.692 1.00 27.83 329 SER A C 1
ATOM 2534 O O . SER A 1 329 ? 25.751 -3.823 -0.972 1.00 27.83 329 SER A O 1
ATOM 2536 N N . GLY A 1 330 ? 24.183 -5.365 -1.450 1.00 24.33 330 GLY A N 1
ATOM 2537 C CA . GLY A 1 330 ? 24.799 -5.846 -2.682 1.00 24.33 330 GLY A CA 1
ATOM 2538 C C . GLY A 1 330 ? 23.820 -5.785 -3.845 1.00 24.33 330 GLY A C 1
ATOM 2539 O O . GLY A 1 330 ? 22.964 -6.645 -3.980 1.00 24.33 330 GLY A O 1
ATOM 2540 N N . PHE A 1 331 ? 23.978 -4.782 -4.707 1.00 27.53 331 PHE A N 1
ATOM 2541 C CA . PHE A 1 331 ? 23.856 -5.048 -6.136 1.00 27.53 331 PHE A CA 1
ATOM 2542 C C . PHE A 1 331 ? 25.205 -5.632 -6.566 1.00 27.53 331 PHE A C 1
ATOM 2544 O O . PHE A 1 331 ? 26.235 -5.080 -6.179 1.00 27.53 331 PHE A O 1
ATOM 2551 N N . TYR A 1 332 ? 25.155 -6.699 -7.366 1.00 21.69 332 TYR A N 1
ATOM 2552 C CA . TYR A 1 332 ? 26.238 -7.600 -7.786 1.00 21.69 332 TYR A CA 1
ATOM 2553 C C . TYR A 1 332 ? 26.474 -8.801 -6.859 1.00 21.69 332 TYR A C 1
ATOM 2555 O O . TYR A 1 332 ? 26.932 -8.666 -5.726 1.00 21.69 332 TYR A O 1
ATOM 2563 N N . GLY A 1 333 ? 26.132 -9.981 -7.383 1.00 27.31 333 GLY A N 1
ATOM 2564 C CA . GLY A 1 333 ? 26.362 -11.267 -6.748 1.00 27.31 333 GLY A CA 1
ATOM 2565 C C . GLY A 1 333 ? 27.842 -11.623 -6.668 1.00 27.31 333 GLY A C 1
ATOM 2566 O O . GLY A 1 333 ? 28.631 -11.293 -7.552 1.00 27.31 333 GLY A O 1
ATOM 2567 N N . GLU A 1 334 ? 28.191 -12.359 -5.620 1.00 22.88 334 GLU A N 1
ATOM 2568 C CA . GLU A 1 334 ? 29.411 -13.151 -5.582 1.00 22.88 334 GLU A CA 1
ATOM 2569 C C . GLU A 1 334 ? 29.041 -14.619 -5.392 1.00 22.88 334 GLU A C 1
ATOM 2571 O O . GLU A 1 334 ? 28.711 -15.094 -4.308 1.00 22.88 334 GLU A O 1
ATOM 2576 N N . TRP A 1 335 ? 29.135 -15.330 -6.512 1.00 22.62 335 TRP A N 1
ATOM 2577 C CA . TRP A 1 335 ? 29.696 -16.668 -6.566 1.00 22.62 335 TRP A CA 1
ATOM 2578 C C . TRP A 1 335 ? 31.020 -16.685 -5.787 1.00 22.62 335 TRP A C 1
ATOM 2580 O O . TRP A 1 335 ? 31.988 -16.075 -6.227 1.00 22.62 335 TRP A O 1
ATOM 2590 N N . MET A 1 336 ? 31.083 -17.418 -4.680 1.00 21.72 336 MET A N 1
ATOM 2591 C CA . MET A 1 336 ? 32.216 -18.289 -4.365 1.00 21.72 336 MET A CA 1
ATOM 2592 C C . MET A 1 336 ? 31.713 -19.423 -3.476 1.00 21.72 336 MET A C 1
ATOM 2594 O O . MET A 1 336 ? 31.247 -19.208 -2.360 1.00 21.72 336 MET A O 1
ATOM 2598 N N . ALA A 1 337 ? 31.792 -20.631 -4.030 1.00 25.91 337 ALA A N 1
ATOM 2599 C CA . ALA A 1 337 ? 31.604 -21.884 -3.326 1.00 25.91 337 ALA A CA 1
ATOM 2600 C C . ALA A 1 337 ? 32.588 -22.010 -2.150 1.00 25.91 337 ALA A C 1
ATOM 2602 O O . ALA A 1 337 ? 33.756 -21.626 -2.260 1.00 25.91 337 ALA A O 1
ATOM 2603 N N . GLY A 1 338 ? 32.088 -22.588 -1.060 1.00 29.45 338 GLY A N 1
ATOM 2604 C CA . GLY A 1 338 ? 32.791 -22.895 0.181 1.00 29.45 338 GLY A CA 1
ATOM 2605 C C . GLY A 1 338 ? 31.791 -23.286 1.251 1.00 29.45 338 GLY A C 1
ATOM 2606 O O . GLY A 1 338 ? 31.351 -22.379 1.989 1.00 29.45 338 GLY A O 1
#

pLDDT: mean 86.04, std 19.74, range [21.69, 98.81]

Radius of gyration: 22.87 Å; chains: 1; bounding box: 58×56×56 Å